Protein AF-A0A838UQQ6-F1 (afdb_monomer_lite)

Structure (mmCIF, N/CA/C/O backbone):
data_AF-A0A838UQQ6-F1
#
_entry.id   AF-A0A838UQQ6-F1
#
loop_
_atom_site.group_PDB
_atom_site.id
_atom_site.type_symbol
_atom_site.label_atom_id
_atom_site.label_alt_id
_atom_site.label_comp_id
_atom_site.label_asym_id
_atom_site.label_entity_id
_atom_site.label_seq_id
_atom_site.pdbx_PDB_ins_code
_atom_site.Cartn_x
_atom_site.Cartn_y
_atom_site.Cartn_z
_atom_site.occupancy
_atom_site.B_iso_or_equiv
_atom_site.auth_seq_id
_atom_site.auth_comp_id
_atom_site.auth_asym_id
_atom_site.auth_atom_id
_atom_site.pdbx_PDB_model_num
ATOM 1 N N . MET A 1 1 ? 55.571 -39.209 -91.724 1.00 42.38 1 MET A N 1
ATOM 2 C CA . MET A 1 1 ? 55.901 -38.203 -90.682 1.00 42.38 1 MET A CA 1
ATOM 3 C C . MET A 1 1 ? 54.987 -36.990 -90.860 1.00 42.38 1 MET A C 1
ATOM 5 O O . MET A 1 1 ? 54.660 -36.710 -91.998 1.00 42.38 1 MET A O 1
ATOM 9 N N . GLN A 1 2 ? 54.639 -36.300 -89.759 1.00 44.50 2 GLN A N 1
ATOM 10 C CA . GLN A 1 2 ? 53.764 -35.103 -89.615 1.00 44.50 2 GLN A CA 1
ATOM 11 C C . GLN A 1 2 ? 52.246 -35.395 -89.583 1.00 44.50 2 GLN A C 1
ATOM 13 O O . GLN A 1 2 ? 51.635 -35.647 -90.606 1.00 44.50 2 GLN A O 1
ATOM 18 N N . ARG A 1 3 ? 51.626 -35.628 -88.413 1.00 43.91 3 ARG A N 1
ATOM 19 C CA . ARG A 1 3 ? 51.284 -34.761 -87.247 1.00 43.91 3 ARG A CA 1
ATOM 20 C C . ARG A 1 3 ? 49.947 -34.014 -87.403 1.00 43.91 3 ARG A C 1
ATOM 22 O O . ARG A 1 3 ? 49.904 -32.879 -87.856 1.00 43.91 3 ARG A O 1
ATOM 29 N N . HIS A 1 4 ? 48.894 -34.634 -86.862 1.00 46.97 4 HIS A N 1
ATOM 30 C CA . HIS A 1 4 ? 47.654 -33.990 -86.426 1.00 46.97 4 HIS A CA 1
ATOM 31 C C . HIS A 1 4 ? 47.922 -32.964 -85.314 1.00 46.97 4 HIS A C 1
ATOM 33 O O . HIS A 1 4 ? 48.473 -33.317 -84.268 1.00 46.97 4 HIS A O 1
ATOM 39 N N . ARG A 1 5 ? 47.474 -31.717 -85.493 1.00 50.50 5 ARG A N 1
ATOM 40 C CA . ARG A 1 5 ? 47.272 -30.744 -84.409 1.00 50.50 5 ARG A CA 1
ATOM 41 C C . ARG A 1 5 ? 46.123 -29.807 -84.765 1.00 50.50 5 ARG A C 1
ATOM 43 O O . ARG A 1 5 ? 46.195 -29.137 -85.785 1.00 50.50 5 ARG A O 1
ATOM 50 N N . GLY A 1 6 ? 45.147 -29.685 -83.864 1.00 51.97 6 GLY A N 1
ATOM 51 C CA . GLY A 1 6 ? 44.420 -28.424 -83.720 1.00 51.97 6 GLY A CA 1
ATOM 52 C C . GLY A 1 6 ? 42.913 -28.501 -83.518 1.00 51.97 6 GLY A C 1
ATOM 53 O O . GLY A 1 6 ? 42.200 -27.962 -84.341 1.00 51.97 6 GLY A O 1
ATOM 54 N N . THR A 1 7 ? 42.428 -29.039 -82.395 1.00 54.00 7 THR A N 1
ATOM 55 C CA . THR A 1 7 ? 41.086 -28.700 -81.862 1.00 54.00 7 THR A CA 1
ATOM 56 C C . THR A 1 7 ? 41.031 -28.912 -80.343 1.00 54.00 7 THR A C 1
ATOM 58 O O . THR A 1 7 ? 40.386 -29.816 -79.828 1.00 54.00 7 THR A O 1
ATOM 61 N N . ARG A 1 8 ? 41.748 -28.083 -79.573 1.00 51.56 8 ARG A N 1
ATOM 62 C CA . ARG A 1 8 ? 41.638 -28.050 -78.098 1.00 51.56 8 ARG A CA 1
ATOM 63 C C . ARG A 1 8 ? 41.807 -26.632 -77.552 1.00 51.56 8 ARG A C 1
ATOM 65 O O . ARG A 1 8 ? 42.746 -26.376 -76.810 1.00 51.56 8 ARG A O 1
ATOM 72 N N . ARG A 1 9 ? 40.954 -25.683 -77.955 1.00 50.56 9 ARG A N 1
ATOM 73 C CA . ARG A 1 9 ? 40.953 -24.322 -77.368 1.00 50.56 9 ARG A CA 1
ATOM 74 C C . ARG A 1 9 ? 39.576 -23.668 -77.171 1.00 50.56 9 ARG A C 1
ATOM 76 O O . ARG A 1 9 ? 39.532 -22.528 -76.739 1.00 50.56 9 ARG A O 1
ATOM 83 N N . ALA A 1 10 ? 38.462 -24.368 -77.397 1.00 51.62 10 ALA A N 1
ATOM 84 C CA . ALA A 1 10 ? 37.126 -23.749 -77.367 1.00 51.62 10 ALA A CA 1
ATOM 85 C C . ALA A 1 10 ? 36.203 -24.194 -76.210 1.00 51.62 10 ALA A C 1
ATOM 87 O O . ALA A 1 10 ? 35.014 -23.908 -76.246 1.00 51.62 10 ALA A O 1
ATOM 88 N N . ALA A 1 11 ? 36.717 -24.875 -75.178 1.00 49.16 11 ALA A N 1
ATOM 89 C CA . ALA A 1 11 ? 35.885 -25.395 -74.077 1.00 49.16 11 ALA A CA 1
ATOM 90 C C . ALA A 1 11 ? 36.137 -24.740 -72.702 1.00 49.16 11 ALA A C 1
ATOM 92 O O . ALA A 1 11 ? 35.433 -25.045 -71.749 1.00 49.16 11 ALA A O 1
ATOM 93 N N . TRP A 1 12 ? 37.110 -23.829 -72.582 1.00 43.56 12 TRP A N 1
ATOM 94 C CA . TRP A 1 12 ? 37.533 -23.272 -71.284 1.00 43.56 12 TRP A CA 1
ATOM 95 C C . TRP A 1 12 ? 36.977 -21.877 -70.947 1.00 43.56 12 TRP A C 1
ATOM 97 O O . TRP A 1 12 ? 37.130 -21.430 -69.817 1.00 43.56 12 TRP A O 1
ATOM 107 N N . LEU A 1 13 ? 36.298 -21.197 -71.880 1.00 44.38 13 LEU A N 1
ATOM 108 C CA . LEU A 1 13 ? 35.756 -19.845 -71.651 1.00 44.38 13 LEU A CA 1
ATOM 109 C C . LEU A 1 13 ? 34.270 -19.795 -71.259 1.00 44.38 13 LEU A C 1
ATOM 111 O O . LEU A 1 13 ? 33.802 -18.750 -70.827 1.00 44.38 13 LEU A O 1
ATOM 115 N N . HIS A 1 14 ? 33.534 -20.907 -71.344 1.00 41.28 14 HIS A N 1
ATOM 116 C CA . HIS A 1 14 ? 32.097 -20.928 -71.024 1.00 41.28 14 HIS A CA 1
ATOM 117 C C . HIS A 1 14 ? 31.785 -21.335 -69.571 1.00 41.28 14 HIS A C 1
ATOM 119 O O . HIS A 1 14 ? 30.676 -21.108 -69.101 1.00 41.28 14 HIS A O 1
ATOM 125 N N . TRP A 1 15 ? 32.756 -21.882 -68.829 1.00 39.84 15 TRP A N 1
ATOM 126 C CA . TRP A 1 15 ? 32.565 -22.305 -67.431 1.00 39.84 15 TRP A CA 1
ATOM 127 C C . TRP A 1 15 ? 32.815 -21.197 -66.392 1.00 39.84 15 TRP A C 1
ATOM 129 O O . TRP A 1 15 ? 32.373 -21.315 -65.254 1.00 39.84 15 TRP A O 1
ATOM 139 N N . LEU A 1 16 ? 33.467 -20.095 -66.778 1.00 45.59 16 LEU A N 1
ATOM 140 C CA . LEU A 1 16 ? 33.738 -18.954 -65.888 1.00 45.59 16 LEU A CA 1
ATOM 141 C C . LEU A 1 16 ? 32.586 -17.933 -65.824 1.00 45.59 16 LEU A C 1
ATOM 143 O O . LEU A 1 16 ? 32.531 -17.148 -64.884 1.00 45.59 16 LEU A O 1
ATOM 147 N N . ALA A 1 17 ? 31.641 -17.962 -66.771 1.00 44.53 17 ALA A N 1
ATOM 148 C CA . ALA A 1 17 ? 30.513 -17.024 -66.810 1.00 44.53 17 ALA A CA 1
ATOM 149 C C . ALA A 1 17 ? 29.270 -17.501 -66.029 1.00 44.53 17 ALA A C 1
ATOM 151 O O . ALA A 1 17 ? 28.440 -16.684 -65.645 1.00 44.53 17 ALA A O 1
ATOM 152 N N . VAL A 1 18 ? 29.141 -18.805 -65.747 1.00 50.88 18 VAL A N 1
ATOM 153 C CA . VAL A 1 18 ? 27.966 -19.372 -65.046 1.00 50.88 18 VAL A CA 1
ATOM 154 C C . VAL A 1 18 ? 28.152 -19.409 -63.519 1.00 50.88 18 VAL A C 1
ATOM 156 O O . VAL A 1 18 ? 27.178 -19.455 -62.775 1.00 50.88 18 VAL A O 1
ATOM 159 N N . LEU A 1 19 ? 29.390 -19.291 -63.027 1.00 47.91 19 LEU A N 1
ATOM 160 C CA . LEU A 1 19 ? 29.712 -19.294 -61.590 1.00 47.91 19 LEU A CA 1
ATOM 161 C C . LEU A 1 19 ? 29.765 -17.894 -60.949 1.00 47.91 19 LEU A C 1
ATOM 163 O O . LEU A 1 19 ? 29.911 -17.789 -59.735 1.00 47.91 19 LEU A O 1
ATOM 167 N N . ALA A 1 20 ? 29.605 -16.825 -61.736 1.00 47.62 20 ALA A N 1
ATOM 168 C CA . ALA A 1 20 ? 29.599 -15.446 -61.239 1.00 47.62 20 ALA A CA 1
ATOM 169 C C . ALA A 1 20 ? 28.187 -14.894 -60.943 1.00 47.62 20 ALA A C 1
ATOM 171 O O . ALA A 1 20 ? 28.063 -13.842 -60.318 1.00 47.62 20 ALA A O 1
ATOM 172 N N . LEU A 1 21 ? 27.117 -15.591 -61.350 1.00 47.47 21 LEU A N 1
ATOM 173 C CA . LEU A 1 21 ? 25.743 -15.092 -61.219 1.00 47.47 21 LEU A CA 1
ATOM 174 C C . LEU A 1 21 ? 25.007 -15.372 -59.884 1.00 47.47 21 LEU A C 1
ATOM 176 O O . LEU A 1 21 ? 24.024 -14.675 -59.638 1.00 47.47 21 LEU A O 1
ATOM 180 N N . PRO A 1 22 ? 25.423 -16.279 -58.969 1.00 47.84 22 PRO A N 1
ATOM 181 C CA . PRO A 1 22 ? 24.730 -16.394 -57.682 1.00 47.84 22 PRO A CA 1
ATOM 182 C C . PRO A 1 22 ? 25.204 -15.373 -56.627 1.00 47.84 22 PRO A C 1
ATOM 184 O O . PRO A 1 22 ? 24.541 -15.207 -55.607 1.00 47.84 22 PRO A O 1
ATOM 187 N N . LEU A 1 23 ? 26.299 -14.633 -56.859 1.00 46.41 23 LEU A N 1
ATOM 188 C CA . LEU A 1 23 ? 26.827 -13.664 -55.881 1.00 46.41 23 LEU A CA 1
ATOM 189 C C . LEU A 1 23 ? 26.081 -12.319 -55.849 1.00 46.41 23 LEU A C 1
ATOM 191 O O . LEU A 1 23 ? 26.235 -11.571 -54.888 1.00 46.41 23 LEU A O 1
ATOM 195 N N . VAL A 1 24 ? 25.237 -12.021 -56.841 1.00 50.34 24 VAL A N 1
ATOM 196 C CA . VAL A 1 24 ? 24.431 -10.781 -56.865 1.00 50.34 24 VAL A CA 1
ATOM 197 C C . VAL A 1 24 ? 23.034 -10.986 -56.256 1.00 50.34 24 VAL A C 1
ATOM 199 O O . VAL A 1 24 ? 22.344 -10.021 -55.952 1.00 50.34 24 VAL A O 1
ATOM 202 N N . LEU A 1 25 ? 22.622 -12.233 -55.996 1.00 48.31 25 LEU A N 1
ATOM 203 C CA . LEU A 1 25 ? 21.334 -12.540 -55.354 1.00 48.31 25 LEU A CA 1
ATOM 204 C C . LEU A 1 25 ? 21.457 -12.821 -53.846 1.00 48.31 25 LEU A C 1
ATOM 206 O O . LEU A 1 25 ? 20.459 -12.761 -53.135 1.00 48.31 25 LEU A O 1
ATOM 210 N N . ALA A 1 26 ? 22.672 -13.039 -53.330 1.00 43.81 26 ALA A N 1
ATOM 211 C CA . ALA A 1 26 ? 22.935 -13.155 -51.891 1.00 43.81 26 ALA A CA 1
ATOM 212 C C . ALA A 1 26 ? 23.133 -11.797 -51.178 1.00 43.81 26 ALA A C 1
ATOM 214 O O . ALA A 1 26 ? 23.268 -11.765 -49.958 1.00 43.81 26 ALA A O 1
ATOM 215 N N . SER A 1 27 ? 23.120 -10.670 -51.902 1.00 42.81 27 SER A N 1
ATOM 216 C CA . SER A 1 27 ? 23.159 -9.319 -51.315 1.00 42.81 27 SER A CA 1
ATOM 217 C C . SER A 1 27 ? 21.772 -8.706 -51.081 1.00 42.81 27 SER A C 1
ATOM 219 O O . SER A 1 27 ? 21.674 -7.605 -50.545 1.00 42.81 27 SER A O 1
ATOM 221 N N . CYS A 1 28 ? 20.692 -9.417 -51.423 1.00 48.62 28 CYS A N 1
ATOM 222 C CA . CYS A 1 28 ? 19.317 -8.930 -51.259 1.00 48.62 28 CYS A CA 1
ATOM 223 C C . CYS A 1 28 ? 18.616 -9.462 -49.995 1.00 48.62 28 CYS A C 1
ATOM 225 O O . CYS A 1 28 ? 17.399 -9.373 -49.858 1.00 48.62 28 CYS A O 1
ATOM 227 N N . GLY A 1 29 ? 19.394 -9.992 -49.054 1.00 44.59 29 GLY A N 1
ATOM 228 C CA . GLY A 1 29 ? 19.006 -10.167 -47.664 1.00 44.59 29 GLY A CA 1
ATOM 229 C C . GLY A 1 29 ? 20.080 -9.512 -46.818 1.00 44.59 29 GLY A C 1
ATOM 230 O O . GLY A 1 29 ? 21.002 -10.194 -46.379 1.00 44.59 29 GLY A O 1
ATOM 231 N N . ALA A 1 30 ? 20.011 -8.185 -46.656 1.00 47.91 30 ALA A N 1
ATOM 232 C CA . ALA A 1 30 ? 20.823 -7.483 -45.669 1.00 47.91 30 ALA A CA 1
ATOM 233 C C . ALA A 1 30 ? 20.710 -8.276 -44.368 1.00 47.9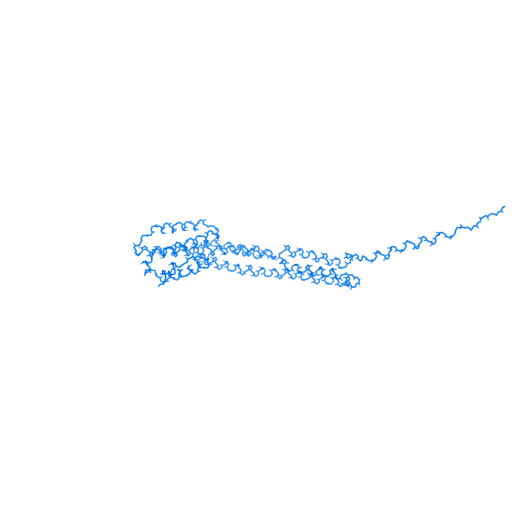1 30 ALA A C 1
ATOM 235 O O . ALA A 1 30 ? 19.611 -8.440 -43.842 1.00 47.91 30 ALA A O 1
ATOM 236 N N . ASN A 1 31 ? 21.814 -8.861 -43.912 1.00 47.66 31 ASN A N 1
ATOM 237 C CA . ASN A 1 31 ? 21.821 -9.620 -42.680 1.00 47.66 31 ASN A CA 1
ATOM 238 C C . ASN A 1 31 ? 21.535 -8.605 -41.564 1.00 47.66 31 ASN A C 1
ATOM 240 O O . ASN A 1 31 ? 22.438 -7.905 -41.119 1.00 47.66 31 ASN A O 1
ATOM 244 N N . LEU A 1 32 ? 20.260 -8.451 -41.184 1.00 54.03 32 LEU A N 1
ATOM 245 C CA . LEU A 1 32 ? 19.757 -7.421 -40.260 1.00 54.03 32 LEU A CA 1
ATOM 246 C C . LEU A 1 32 ? 20.383 -7.533 -38.854 1.00 54.03 32 LEU A C 1
ATOM 248 O O . LEU A 1 32 ? 20.138 -6.692 -37.989 1.00 54.03 32 LEU A O 1
ATOM 252 N N . SER A 1 33 ? 21.188 -8.562 -38.612 1.00 57.06 33 SER A N 1
ATOM 253 C CA . SER A 1 33 ? 21.945 -8.811 -37.389 1.00 57.06 33 SER A CA 1
ATOM 254 C C . SER A 1 33 ? 23.426 -8.410 -37.475 1.00 57.06 33 SER A C 1
ATOM 256 O O . SER A 1 33 ? 24.076 -8.334 -36.435 1.00 57.06 33 SER A O 1
ATOM 258 N N . ALA A 1 34 ? 23.971 -8.126 -38.663 1.00 63.97 34 ALA A N 1
ATOM 259 C CA . ALA A 1 34 ? 25.366 -7.728 -38.845 1.00 63.97 34 ALA A CA 1
ATOM 260 C C . ALA A 1 34 ? 25.473 -6.200 -38.997 1.00 63.97 34 ALA A C 1
ATOM 262 O O . ALA A 1 34 ? 24.960 -5.638 -39.959 1.00 63.97 34 ALA A O 1
ATOM 263 N N . GLY A 1 35 ? 26.129 -5.529 -38.044 1.00 76.06 35 GLY A N 1
ATOM 264 C CA . GLY A 1 35 ? 26.299 -4.069 -38.042 1.00 76.06 35 GLY A CA 1
ATOM 265 C C . GLY A 1 35 ? 26.030 -3.426 -36.679 1.00 76.06 35 GLY A C 1
ATOM 266 O O . GLY A 1 35 ? 25.717 -4.108 -35.699 1.00 76.06 35 GLY A O 1
ATOM 267 N N . GLY A 1 36 ? 26.144 -2.099 -36.609 1.00 82.81 36 GLY A N 1
ATOM 268 C CA . GLY A 1 36 ? 25.917 -1.332 -35.383 1.00 82.81 36 GLY A CA 1
ATOM 269 C C . GLY A 1 36 ? 24.461 -1.386 -34.917 1.00 82.81 36 GLY A C 1
ATOM 270 O O . GLY A 1 36 ? 24.201 -1.453 -33.713 1.00 82.81 36 GLY A O 1
ATOM 271 N N . ALA A 1 37 ? 23.505 -1.457 -35.851 1.00 85.94 37 ALA A N 1
ATOM 272 C CA . ALA A 1 37 ? 22.085 -1.574 -35.521 1.00 85.94 37 ALA A CA 1
ATOM 273 C C . ALA A 1 37 ? 21.740 -2.917 -34.854 1.00 85.94 37 ALA A C 1
ATOM 275 O O . ALA A 1 37 ? 20.906 -2.950 -33.952 1.00 85.94 37 ALA A O 1
ATOM 276 N N . GLY A 1 38 ? 22.404 -4.014 -35.241 1.00 87.00 38 GLY A N 1
ATOM 277 C CA . GLY A 1 38 ? 22.220 -5.326 -34.608 1.00 87.00 38 GLY A CA 1
ATOM 278 C C . GLY A 1 38 ? 22.646 -5.328 -33.136 1.00 87.00 38 GLY A C 1
ATOM 279 O O . GLY A 1 38 ? 21.905 -5.801 -32.275 1.00 87.00 38 GLY A O 1
ATOM 280 N N . MET A 1 39 ? 23.800 -4.721 -32.832 1.00 88.81 39 MET A N 1
ATOM 281 C CA . MET A 1 39 ? 24.263 -4.540 -31.448 1.00 88.81 39 MET A CA 1
ATOM 282 C C . MET A 1 39 ? 23.359 -3.591 -30.649 1.00 88.81 39 MET A C 1
ATOM 284 O O . MET A 1 39 ? 23.051 -3.871 -29.488 1.00 88.81 39 MET A O 1
ATOM 288 N N . GLY A 1 40 ? 22.909 -2.490 -31.262 1.00 91.56 40 GLY A N 1
ATOM 289 C CA . GLY A 1 40 ? 21.983 -1.540 -30.638 1.00 91.56 40 GLY A CA 1
ATOM 290 C C . GLY A 1 40 ? 20.660 -2.197 -30.244 1.00 91.56 40 GLY A C 1
ATOM 291 O O . GLY A 1 40 ? 20.216 -2.044 -29.107 1.00 91.56 40 GLY A O 1
ATOM 292 N N . ARG A 1 41 ? 20.089 -3.004 -31.143 1.00 93.62 41 ARG A N 1
ATOM 293 C CA . ARG A 1 41 ? 18.884 -3.792 -30.874 1.00 93.62 41 ARG A CA 1
ATOM 294 C C . ARG A 1 41 ? 19.083 -4.781 -29.727 1.00 93.62 41 ARG A C 1
ATOM 296 O O . ARG A 1 41 ? 18.331 -4.751 -28.763 1.00 93.62 41 ARG A O 1
ATOM 303 N N . ALA A 1 42 ? 20.134 -5.602 -29.782 1.00 92.88 42 ALA A N 1
ATOM 304 C CA . ALA A 1 42 ? 20.409 -6.582 -28.729 1.00 92.88 42 ALA A CA 1
ATOM 305 C C . ALA A 1 42 ? 20.602 -5.922 -27.349 1.00 92.88 42 ALA A C 1
ATOM 307 O O . ALA A 1 42 ? 20.172 -6.461 -26.328 1.00 92.88 42 ALA A O 1
ATOM 308 N N . THR A 1 43 ? 21.219 -4.736 -27.317 1.00 94.19 43 THR A N 1
ATOM 309 C CA . THR A 1 43 ? 21.366 -3.937 -26.092 1.00 94.19 43 THR A CA 1
ATOM 310 C C . THR A 1 43 ? 20.007 -3.469 -25.574 1.00 94.19 43 THR A C 1
ATOM 312 O O . THR A 1 43 ? 19.717 -3.628 -24.387 1.00 94.19 43 THR A O 1
ATOM 315 N N . LEU A 1 44 ? 19.154 -2.941 -26.455 1.00 96.00 44 LEU A N 1
ATOM 316 C CA . LEU A 1 44 ? 17.805 -2.507 -26.103 1.00 96.00 44 LEU A CA 1
ATOM 317 C C . LEU A 1 44 ? 16.951 -3.669 -25.567 1.00 96.00 44 LEU A C 1
ATOM 319 O O . LEU A 1 44 ? 16.328 -3.524 -24.518 1.00 96.00 44 LEU A O 1
ATOM 323 N N . ASP A 1 45 ? 16.993 -4.836 -26.208 1.00 95.62 45 ASP A N 1
ATOM 324 C CA . ASP A 1 45 ? 16.299 -6.056 -25.770 1.00 95.62 45 ASP A CA 1
ATOM 325 C C . ASP A 1 45 ? 16.689 -6.484 -24.342 1.00 95.62 45 ASP A C 1
ATOM 327 O O . ASP A 1 45 ? 15.861 -6.944 -23.545 1.00 95.62 45 ASP A O 1
ATOM 331 N N . VAL A 1 46 ? 17.976 -6.373 -23.994 1.00 96.50 46 VAL A N 1
ATOM 332 C CA . VAL A 1 46 ? 18.459 -6.636 -22.629 1.00 96.50 46 VAL A CA 1
ATOM 333 C C . VAL A 1 46 ? 17.899 -5.601 -21.655 1.00 96.50 46 VAL A C 1
ATOM 335 O O . VAL A 1 46 ? 17.398 -5.978 -20.596 1.00 96.50 46 VAL A O 1
ATOM 338 N N . GLN A 1 47 ? 17.919 -4.319 -22.022 1.00 96.81 47 GLN A N 1
ATOM 339 C CA . GLN A 1 47 ? 17.433 -3.233 -21.168 1.00 96.81 47 GLN A CA 1
ATOM 340 C C . GLN A 1 47 ? 15.917 -3.291 -20.949 1.00 96.81 47 GLN A C 1
ATOM 342 O O . GLN A 1 47 ? 15.457 -3.105 -19.827 1.00 96.81 47 GLN A O 1
ATOM 347 N N . LEU A 1 48 ? 15.127 -3.629 -21.972 1.00 97.38 48 LEU A N 1
ATOM 348 C CA . LEU A 1 48 ? 13.679 -3.823 -21.838 1.00 97.38 48 LEU A CA 1
ATOM 349 C C . LEU A 1 48 ? 13.350 -4.992 -20.901 1.00 97.38 48 LEU A C 1
ATOM 351 O O . LEU A 1 48 ? 12.451 -4.887 -20.065 1.00 97.38 48 LEU A O 1
ATOM 355 N N . ARG A 1 49 ? 14.092 -6.104 -20.995 1.00 96.88 49 ARG A N 1
ATOM 356 C CA . ARG A 1 49 ? 13.944 -7.235 -20.062 1.00 96.88 49 ARG A CA 1
ATOM 357 C C . ARG A 1 49 ? 14.333 -6.851 -18.638 1.00 96.88 49 ARG A C 1
ATOM 359 O O . ARG A 1 49 ? 13.594 -7.182 -17.711 1.00 96.88 49 ARG A O 1
ATOM 366 N N . TYR A 1 50 ? 15.436 -6.124 -18.473 1.00 97.19 50 TYR A N 1
ATOM 367 C CA . TYR A 1 50 ? 15.852 -5.593 -17.179 1.00 97.19 50 TYR A CA 1
ATOM 368 C C . TYR A 1 50 ? 14.770 -4.686 -16.578 1.00 97.19 50 TYR A C 1
ATOM 370 O O . TYR A 1 50 ? 14.321 -4.951 -15.465 1.00 97.19 50 TYR A O 1
ATOM 378 N N . ALA A 1 51 ? 14.261 -3.709 -17.336 1.00 97.19 51 ALA A N 1
ATOM 379 C CA . ALA A 1 51 ? 13.197 -2.800 -16.909 1.00 97.19 51 ALA A CA 1
ATOM 380 C C . ALA A 1 51 ? 11.952 -3.551 -16.402 1.00 97.19 51 ALA A C 1
ATOM 382 O O . ALA A 1 51 ? 11.436 -3.235 -15.329 1.00 97.19 51 ALA A O 1
ATOM 383 N N . ARG A 1 52 ? 11.512 -4.606 -17.106 1.00 97.12 52 ARG A N 1
ATOM 384 C CA . ARG A 1 52 ? 10.419 -5.473 -16.620 1.00 97.12 52 ARG A CA 1
ATOM 385 C C . ARG A 1 52 ? 10.781 -6.165 -15.310 1.00 97.12 52 ARG A C 1
ATOM 387 O O . ARG A 1 52 ? 9.979 -6.161 -14.383 1.00 97.12 52 ARG A O 1
ATOM 394 N N . SER A 1 53 ? 11.980 -6.741 -15.226 1.00 97.25 53 SER A N 1
ATOM 395 C CA . SER A 1 53 ? 12.416 -7.498 -14.046 1.00 97.25 53 SER A CA 1
ATOM 396 C C . SER A 1 53 ? 12.532 -6.640 -12.782 1.00 97.25 53 SER A C 1
ATOM 398 O O . SER A 1 53 ? 12.244 -7.124 -11.691 1.00 97.25 53 SER A O 1
ATOM 400 N N . VAL A 1 54 ? 12.883 -5.357 -12.925 1.00 97.38 54 VAL A N 1
ATOM 401 C CA . VAL A 1 54 ? 12.991 -4.423 -11.793 1.00 97.38 54 VAL A CA 1
ATOM 402 C C . VAL A 1 54 ? 11.677 -3.726 -11.450 1.00 97.38 54 VAL A C 1
ATOM 404 O O . VAL A 1 54 ? 11.605 -3.034 -10.438 1.00 97.38 54 VAL A O 1
ATOM 407 N N . GLY A 1 55 ? 10.625 -3.928 -12.250 1.00 95.50 55 GLY A N 1
ATOM 408 C CA . GLY A 1 55 ? 9.277 -3.470 -11.920 1.00 95.50 55 GLY A CA 1
ATOM 409 C C . GLY A 1 55 ? 8.795 -2.231 -12.656 1.00 95.50 55 GLY A C 1
ATOM 410 O O . GLY A 1 55 ? 7.814 -1.625 -12.222 1.00 95.50 55 GLY A O 1
ATOM 411 N N . VAL A 1 56 ? 9.416 -1.829 -13.763 1.00 97.19 56 VAL A N 1
ATOM 412 C CA . VAL A 1 56 ? 8.845 -0.763 -14.601 1.00 97.19 56 VAL A CA 1
ATOM 413 C C . VAL A 1 56 ? 7.446 -1.192 -15.083 1.00 97.19 56 VAL A C 1
ATOM 415 O O . VAL A 1 56 ? 7.274 -2.354 -15.467 1.00 97.19 56 VAL A O 1
ATOM 418 N N . PRO A 1 57 ? 6.425 -0.308 -15.045 1.00 95.50 57 PRO A N 1
ATOM 419 C CA . PRO A 1 57 ? 5.073 -0.646 -15.484 1.00 95.50 57 PRO A CA 1
ATOM 420 C C . PRO A 1 57 ? 5.042 -1.250 -16.892 1.00 95.50 57 PRO A C 1
ATOM 422 O O . PRO A 1 57 ? 5.651 -0.712 -17.819 1.00 95.50 57 PRO A O 1
ATOM 425 N N . ALA A 1 58 ? 4.290 -2.342 -17.063 1.00 94.69 58 ALA A N 1
ATOM 426 C CA . ALA A 1 58 ? 4.206 -3.061 -18.337 1.00 94.69 58 ALA A CA 1
ATOM 427 C C . ALA A 1 58 ? 3.778 -2.144 -19.493 1.00 94.69 58 ALA A C 1
ATOM 429 O O . ALA A 1 58 ? 4.381 -2.185 -20.560 1.00 94.69 58 ALA A O 1
ATOM 430 N N . SER A 1 59 ? 2.830 -1.233 -19.246 1.00 95.25 59 SER A N 1
ATOM 431 C CA . SER A 1 59 ? 2.379 -0.239 -20.227 1.00 95.25 59 SER A CA 1
ATOM 432 C C . SER A 1 59 ? 3.516 0.629 -20.776 1.00 95.25 59 SER A C 1
ATOM 434 O O . SER A 1 59 ? 3.550 0.904 -21.973 1.00 95.25 59 SER A O 1
ATOM 436 N N . MET A 1 60 ? 4.466 1.031 -19.931 1.00 94.44 60 MET A N 1
ATOM 437 C CA . MET A 1 60 ? 5.613 1.850 -20.325 1.00 94.44 60 MET A CA 1
ATOM 438 C C . MET A 1 60 ? 6.636 1.023 -21.109 1.00 94.44 60 MET A C 1
ATOM 440 O O . MET A 1 60 ? 7.106 1.458 -22.162 1.00 94.44 60 MET A O 1
ATOM 444 N N . VAL A 1 61 ? 6.930 -0.203 -20.659 1.00 96.38 61 VAL A N 1
ATOM 445 C CA . VAL A 1 61 ? 7.853 -1.090 -21.383 1.00 96.38 61 VAL A CA 1
ATOM 446 C C . VAL A 1 61 ? 7.289 -1.497 -22.745 1.00 96.38 61 VAL A C 1
ATOM 448 O O . VAL A 1 61 ? 8.019 -1.514 -23.734 1.00 96.38 61 VAL A O 1
ATOM 451 N N . ASP A 1 62 ? 5.995 -1.792 -22.834 1.00 95.62 62 ASP A N 1
ATOM 452 C CA . ASP A 1 62 ? 5.369 -2.251 -24.073 1.00 95.62 62 ASP A CA 1
ATOM 453 C C . ASP A 1 62 ? 5.294 -1.142 -25.129 1.00 95.62 62 ASP A C 1
ATOM 455 O O . ASP A 1 62 ? 5.451 -1.420 -26.321 1.00 95.62 62 ASP A O 1
ATOM 459 N N . GLN A 1 63 ? 5.150 0.120 -24.708 1.00 96.75 63 GLN A N 1
ATOM 460 C CA . GLN A 1 63 ? 5.294 1.277 -25.596 1.00 96.75 63 GLN A CA 1
ATOM 461 C C . GLN A 1 63 ? 6.718 1.390 -26.163 1.00 96.75 63 GLN A C 1
ATOM 463 O O . GLN A 1 63 ? 6.886 1.643 -27.358 1.00 96.75 63 GLN A O 1
ATOM 468 N N . LEU A 1 64 ? 7.750 1.159 -25.346 1.00 96.44 64 LEU A N 1
ATOM 469 C CA . LEU A 1 64 ? 9.148 1.185 -25.794 1.00 96.44 64 LEU A CA 1
ATOM 470 C C . LEU A 1 64 ? 9.473 -0.010 -26.709 1.00 96.44 64 LEU A C 1
ATOM 472 O O . LEU A 1 64 ? 10.098 0.169 -27.753 1.00 96.44 64 LEU A O 1
ATOM 476 N N . ALA A 1 65 ? 8.946 -1.199 -26.407 1.00 95.38 65 ALA A N 1
ATOM 477 C CA . ALA A 1 65 ? 9.045 -2.377 -27.273 1.00 95.38 65 ALA A CA 1
ATOM 478 C C . ALA A 1 65 ? 8.263 -2.214 -28.594 1.00 95.38 65 ALA A C 1
ATOM 480 O O . ALA A 1 65 ? 8.600 -2.809 -29.618 1.00 95.38 65 ALA A O 1
ATOM 481 N N . ALA A 1 66 ? 7.190 -1.417 -28.613 1.00 96.06 66 ALA A N 1
ATOM 482 C CA . ALA A 1 66 ? 6.513 -1.045 -29.855 1.00 96.06 66 ALA A CA 1
ATOM 483 C C . ALA A 1 66 ? 7.375 -0.105 -30.714 1.00 96.06 66 ALA A C 1
ATOM 485 O O . ALA A 1 66 ? 7.415 -0.273 -31.933 1.00 96.06 66 ALA A O 1
ATOM 486 N N . ARG A 1 67 ? 8.109 0.833 -30.093 1.00 94.75 67 ARG A N 1
ATOM 487 C CA . ARG A 1 67 ? 9.078 1.694 -30.797 1.00 94.75 67 ARG A CA 1
ATOM 488 C C . ARG A 1 67 ? 10.226 0.885 -31.393 1.00 94.75 67 ARG A C 1
ATOM 490 O O . ARG A 1 67 ? 10.590 1.129 -32.536 1.00 94.75 67 ARG A O 1
ATOM 497 N N . GLU A 1 68 ? 10.736 -0.112 -30.676 1.00 93.88 68 GLU A N 1
ATOM 498 C CA . GLU A 1 68 ? 11.727 -1.052 -31.214 1.00 93.88 68 GLU A CA 1
ATOM 499 C C . GLU A 1 68 ? 11.220 -1.765 -32.477 1.00 93.88 68 GLU A C 1
ATOM 501 O O . GLU A 1 68 ? 11.871 -1.716 -33.520 1.00 93.88 68 GLU A O 1
ATOM 506 N N . ARG A 1 69 ? 10.021 -2.362 -32.418 1.00 93.06 69 ARG A N 1
ATOM 507 C CA . ARG A 1 69 ? 9.400 -3.036 -33.574 1.00 93.06 69 ARG A CA 1
ATOM 508 C C . ARG A 1 69 ? 9.159 -2.090 -34.749 1.00 93.06 69 ARG A C 1
ATOM 510 O O . ARG A 1 69 ? 9.244 -2.504 -35.903 1.00 93.06 69 ARG A O 1
ATOM 517 N N . HIS A 1 70 ? 8.853 -0.827 -34.466 1.00 93.12 70 HIS A N 1
ATOM 518 C CA . HIS A 1 70 ? 8.715 0.192 -35.497 1.00 93.12 70 HIS A CA 1
ATOM 519 C C . HIS A 1 70 ? 10.053 0.489 -36.185 1.00 93.12 70 HIS A C 1
ATOM 521 O O . HIS A 1 70 ? 10.094 0.536 -37.412 1.00 93.12 70 HIS A O 1
ATOM 527 N N . ILE A 1 71 ? 11.145 0.613 -35.418 1.00 92.31 71 ILE A N 1
ATOM 528 C CA . ILE A 1 71 ? 12.500 0.767 -35.968 1.00 92.31 71 ILE A CA 1
ATOM 529 C C . ILE A 1 71 ? 12.844 -0.448 -36.831 1.00 92.31 71 ILE A C 1
ATOM 531 O O . ILE A 1 71 ? 13.254 -0.266 -37.973 1.00 92.31 71 ILE A O 1
ATOM 535 N N . ASP A 1 72 ? 12.608 -1.669 -36.339 1.00 89.50 72 ASP A N 1
ATOM 536 C CA . ASP A 1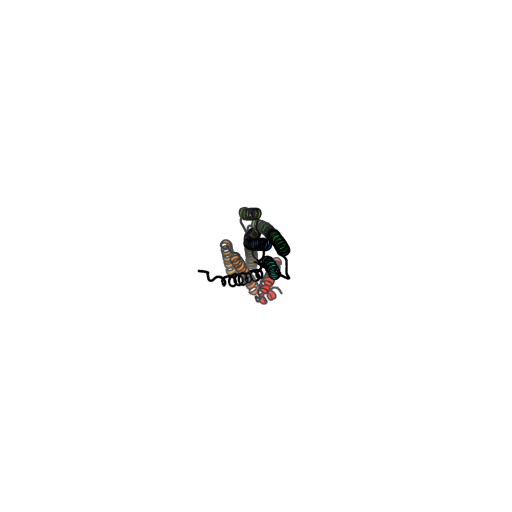 72 ? 12.827 -2.910 -37.095 1.00 89.50 72 ASP A CA 1
ATOM 537 C C . ASP A 1 72 ? 12.092 -2.908 -38.443 1.00 89.50 72 ASP A C 1
ATOM 539 O O . ASP A 1 72 ? 12.686 -3.233 -39.471 1.00 89.50 72 ASP A O 1
ATOM 543 N N . GLY A 1 73 ? 10.817 -2.503 -38.450 1.00 87.62 73 GLY A N 1
ATOM 544 C CA . GLY A 1 73 ? 9.993 -2.431 -39.659 1.00 87.62 73 GLY A CA 1
ATOM 545 C C . GLY A 1 73 ? 10.428 -1.356 -40.659 1.00 87.62 73 GLY A C 1
ATOM 546 O O . GLY A 1 73 ? 10.057 -1.427 -41.828 1.00 87.62 73 GLY A O 1
ATOM 547 N N . GLN A 1 74 ? 11.225 -0.377 -40.224 1.00 88.31 74 GLN A N 1
ATOM 548 C CA . GLN A 1 74 ? 11.776 0.678 -41.073 1.00 88.31 74 GLN A CA 1
ATOM 549 C C . GLN A 1 74 ? 13.186 0.370 -41.586 1.00 88.31 74 GLN A C 1
ATOM 551 O O . GLN A 1 74 ? 13.752 1.198 -42.293 1.00 88.31 74 GLN A O 1
ATOM 556 N N . ARG A 1 75 ? 13.787 -0.780 -41.264 1.00 82.25 75 ARG A N 1
ATOM 557 C CA . ARG A 1 75 ? 15.126 -1.145 -41.762 1.00 82.25 75 ARG A CA 1
ATOM 558 C C . ARG A 1 75 ? 15.036 -1.730 -43.172 1.00 82.25 75 ARG A C 1
ATOM 560 O O . ARG A 1 75 ? 14.234 -2.624 -43.424 1.00 82.25 75 ARG A O 1
ATOM 567 N N . GLY A 1 76 ? 15.884 -1.270 -44.094 1.00 69.75 76 GLY A N 1
ATOM 568 C CA . GLY A 1 76 ? 15.956 -1.828 -45.450 1.00 69.75 76 GLY A CA 1
ATOM 569 C C . GLY A 1 76 ? 16.405 -0.830 -46.516 1.00 69.75 76 GLY A C 1
ATOM 570 O O . GLY A 1 76 ? 16.815 0.282 -46.206 1.00 69.75 76 GLY A O 1
ATOM 571 N N . TRP A 1 77 ? 16.303 -1.233 -47.787 1.00 63.28 77 TRP A N 1
ATOM 572 C CA . TRP A 1 77 ? 16.819 -0.486 -48.948 1.00 63.28 77 TRP A CA 1
ATOM 573 C C . TRP A 1 77 ? 16.267 0.945 -49.074 1.00 63.28 77 TRP A C 1
ATOM 575 O O . TRP A 1 77 ? 17.003 1.858 -49.431 1.00 63.28 77 TRP A O 1
ATOM 585 N N . PHE A 1 78 ? 14.982 1.146 -48.768 1.00 78.12 78 PHE A N 1
ATOM 586 C CA . PHE A 1 78 ? 14.320 2.463 -48.780 1.00 78.12 78 PHE A CA 1
ATOM 587 C C . PHE A 1 78 ? 14.087 3.029 -47.370 1.00 78.12 78 PHE A C 1
ATOM 589 O O . PHE A 1 78 ? 13.328 3.981 -47.201 1.00 78.12 78 PHE A O 1
ATOM 596 N N . GLY A 1 79 ? 14.680 2.399 -46.358 1.00 83.75 79 GLY A N 1
ATOM 597 C CA . GLY A 1 79 ? 14.422 2.662 -44.951 1.00 83.75 79 GLY A CA 1
ATOM 598 C C . GLY A 1 79 ? 15.589 3.334 -44.231 1.00 83.75 79 GLY A C 1
ATOM 599 O O . GLY A 1 79 ? 16.435 3.988 -44.839 1.00 83.75 79 GLY A O 1
ATOM 600 N N . LEU A 1 80 ? 15.643 3.153 -42.913 1.00 86.69 80 LEU A N 1
ATOM 601 C CA . LEU A 1 80 ? 16.750 3.606 -42.079 1.00 86.69 80 LEU A CA 1
ATOM 602 C C . LEU A 1 80 ? 18.045 2.885 -42.470 1.00 86.69 80 LEU A C 1
ATOM 604 O O . LEU A 1 80 ? 18.097 1.652 -42.527 1.00 86.69 80 LEU A O 1
ATOM 608 N N . SER A 1 81 ? 19.110 3.665 -42.666 1.00 89.00 81 SER A N 1
ATOM 609 C CA . SER A 1 81 ? 20.477 3.138 -42.733 1.00 89.00 81 SER A CA 1
ATOM 610 C C . SER A 1 81 ? 20.896 2.502 -41.401 1.00 89.00 81 SER A C 1
ATOM 612 O O . SER A 1 81 ? 20.315 2.793 -40.354 1.00 89.00 81 SER A O 1
ATOM 614 N N . ASP A 1 82 ? 21.944 1.669 -41.408 1.00 87.38 82 ASP A N 1
ATOM 615 C CA . ASP A 1 82 ? 22.455 1.024 -40.185 1.00 87.38 82 ASP A CA 1
ATOM 616 C C . ASP A 1 82 ? 22.825 2.049 -39.096 1.00 87.38 82 ASP A C 1
ATOM 618 O O . ASP A 1 82 ? 22.442 1.892 -37.939 1.00 87.38 82 ASP A O 1
ATOM 622 N N . ALA A 1 83 ? 23.471 3.158 -39.476 1.00 88.75 83 ALA A N 1
ATOM 623 C CA . ALA A 1 83 ? 23.831 4.232 -38.550 1.00 88.75 83 ALA A CA 1
ATOM 624 C C . ALA A 1 83 ? 22.600 4.940 -37.954 1.00 88.75 83 ALA A C 1
ATOM 626 O O . ALA A 1 83 ? 22.560 5.205 -36.753 1.00 88.75 83 ALA A O 1
ATOM 627 N N . GLN A 1 84 ? 21.574 5.214 -38.767 1.00 91.19 84 GLN A N 1
ATOM 628 C CA . GLN A 1 84 ? 20.331 5.837 -38.294 1.00 91.19 84 GLN A CA 1
ATOM 629 C C . GLN A 1 84 ? 19.532 4.893 -37.389 1.00 91.19 84 GLN A C 1
ATOM 631 O O . GLN A 1 84 ? 19.032 5.317 -36.350 1.00 91.19 84 GLN A O 1
ATOM 636 N N . ALA A 1 85 ? 19.444 3.608 -37.744 1.00 90.31 85 ALA A N 1
ATOM 637 C CA . ALA A 1 85 ? 18.799 2.600 -36.909 1.00 90.31 85 ALA A CA 1
ATOM 638 C C . ALA A 1 85 ? 19.538 2.436 -35.570 1.00 90.31 85 ALA A C 1
ATOM 640 O O . ALA A 1 85 ? 18.904 2.410 -34.519 1.00 90.31 85 ALA A O 1
ATOM 641 N N . MET A 1 86 ? 20.875 2.412 -35.583 1.00 91.81 86 MET A N 1
ATOM 642 C CA . MET A 1 86 ? 21.693 2.386 -34.367 1.00 91.81 86 MET A CA 1
ATOM 643 C C . MET A 1 86 ? 21.407 3.590 -33.457 1.00 91.81 86 MET A C 1
ATOM 645 O O . MET A 1 86 ? 21.186 3.403 -32.262 1.00 91.81 86 MET A O 1
ATOM 649 N N . GLN A 1 87 ? 21.356 4.807 -34.009 1.00 93.75 87 GLN A N 1
ATOM 650 C CA . GLN A 1 87 ? 21.002 6.013 -33.250 1.00 93.75 87 GLN A CA 1
ATOM 651 C C . GLN A 1 87 ? 19.580 5.939 -32.678 1.00 93.75 87 GLN A C 1
ATOM 653 O O . GLN A 1 87 ? 19.359 6.306 -31.523 1.00 93.75 87 GLN A O 1
ATOM 658 N N . ALA A 1 88 ? 18.621 5.416 -33.445 1.00 94.44 88 ALA A N 1
ATOM 659 C CA . ALA A 1 88 ? 17.254 5.225 -32.973 1.00 94.44 88 ALA A CA 1
ATOM 660 C C . ALA A 1 88 ? 17.191 4.233 -31.796 1.00 94.44 88 ALA A C 1
ATOM 662 O O . ALA A 1 88 ? 16.571 4.540 -30.777 1.00 94.44 88 ALA A O 1
ATOM 663 N N . TYR A 1 89 ? 17.887 3.090 -31.870 1.00 95.75 89 TYR A N 1
ATOM 664 C CA . TYR A 1 89 ? 17.962 2.152 -30.741 1.00 95.75 89 TYR A CA 1
ATOM 665 C C . TYR A 1 89 ? 18.647 2.765 -29.517 1.00 95.75 89 TYR A C 1
ATOM 667 O O . TYR A 1 89 ? 18.194 2.539 -28.395 1.00 95.75 89 TYR A O 1
ATOM 675 N N . GLN A 1 90 ? 19.704 3.564 -29.700 1.00 95.25 90 GLN A N 1
ATOM 676 C CA . GLN A 1 90 ? 20.357 4.279 -28.596 1.00 95.25 90 GLN A CA 1
ATOM 677 C C . GLN A 1 90 ? 19.397 5.256 -27.909 1.00 95.25 90 GLN A C 1
ATOM 679 O O . GLN A 1 90 ? 19.343 5.295 -26.679 1.00 95.25 90 GLN A O 1
ATOM 684 N N . ALA A 1 91 ? 18.589 5.988 -28.680 1.00 96.50 91 ALA A N 1
ATOM 685 C CA . ALA A 1 91 ? 17.582 6.892 -28.133 1.00 96.50 91 ALA A CA 1
ATOM 686 C C . ALA A 1 91 ? 16.511 6.143 -27.321 1.00 96.50 91 ALA A C 1
ATOM 688 O O . ALA A 1 91 ? 16.174 6.566 -26.215 1.00 96.50 91 ALA A O 1
ATOM 689 N N . VAL A 1 92 ? 16.008 5.006 -27.819 1.00 97.00 92 VAL A N 1
ATOM 690 C CA . VAL A 1 92 ? 15.051 4.179 -27.058 1.00 97.00 92 VAL A CA 1
ATOM 691 C C . VAL A 1 92 ? 15.718 3.573 -25.821 1.00 97.00 92 VAL A C 1
ATOM 693 O O . VAL A 1 92 ? 15.113 3.546 -24.756 1.00 97.00 92 VAL A O 1
ATOM 696 N N . THR A 1 93 ? 16.984 3.165 -25.909 1.00 97.06 93 THR A N 1
ATOM 697 C CA . THR A 1 93 ? 17.743 2.638 -24.762 1.00 97.06 93 THR A CA 1
ATOM 698 C C . THR A 1 93 ? 17.870 3.675 -23.645 1.00 97.06 93 THR A C 1
ATOM 700 O O . THR A 1 93 ? 17.637 3.356 -22.480 1.00 97.06 93 THR A O 1
ATOM 703 N N . ALA A 1 94 ? 18.165 4.933 -23.987 1.00 96.19 94 ALA A N 1
ATOM 704 C CA . ALA A 1 94 ? 18.184 6.028 -23.018 1.00 96.19 94 ALA A CA 1
ATOM 705 C C . ALA A 1 94 ? 16.802 6.255 -22.376 1.00 96.19 94 ALA A C 1
ATOM 707 O O . ALA A 1 94 ? 16.711 6.482 -21.172 1.00 96.19 94 ALA A O 1
ATOM 708 N N . GLN A 1 95 ? 15.718 6.122 -23.150 1.00 97.06 95 GLN A N 1
ATOM 709 C CA . GLN A 1 95 ? 14.350 6.199 -22.618 1.00 97.06 95 GLN A CA 1
ATOM 710 C C . GLN A 1 95 ? 14.019 5.034 -21.680 1.00 97.06 95 GLN A C 1
ATOM 712 O O . GLN A 1 95 ? 13.338 5.244 -20.681 1.00 97.06 95 GLN A O 1
ATOM 717 N N . VAL A 1 96 ? 14.519 3.822 -21.950 1.00 97.25 96 VAL A N 1
ATOM 718 C CA . VAL A 1 96 ? 14.380 2.690 -21.021 1.00 97.25 96 VAL A CA 1
ATOM 719 C C . VAL A 1 96 ? 15.094 2.994 -19.704 1.00 97.25 96 VAL A C 1
ATOM 721 O O . VAL A 1 96 ? 14.501 2.818 -18.642 1.00 97.25 96 VAL A O 1
ATOM 724 N N . ALA A 1 97 ? 16.323 3.511 -19.744 1.00 94.81 97 ALA A N 1
ATOM 725 C CA . ALA A 1 97 ? 17.036 3.898 -18.526 1.00 94.81 97 ALA A CA 1
ATOM 726 C C . ALA A 1 97 ? 16.266 4.967 -17.727 1.00 94.81 97 ALA A C 1
ATOM 728 O O . ALA A 1 97 ? 16.083 4.816 -16.519 1.00 94.81 97 ALA A O 1
ATOM 729 N N . GLN A 1 98 ? 15.733 5.989 -18.407 1.00 95.38 98 GLN A N 1
ATOM 730 C CA . GLN A 1 98 ? 14.906 7.013 -17.766 1.00 95.38 98 GLN A CA 1
ATOM 731 C C . GLN A 1 98 ? 13.621 6.424 -17.166 1.00 95.38 98 GLN A C 1
ATOM 733 O O . GLN A 1 98 ? 13.266 6.761 -16.043 1.00 95.38 98 GLN A O 1
ATOM 738 N N . SER A 1 99 ? 12.972 5.475 -17.850 1.00 96.44 99 SER A N 1
ATOM 739 C CA . SER A 1 99 ? 11.761 4.814 -17.342 1.00 96.44 99 SER A CA 1
ATOM 740 C C . SER A 1 99 ? 11.988 4.072 -16.023 1.00 96.44 99 SER A C 1
ATOM 742 O O . SER A 1 99 ? 11.101 4.038 -15.172 1.00 96.44 99 SER A O 1
ATOM 744 N N . VAL A 1 100 ? 13.184 3.506 -1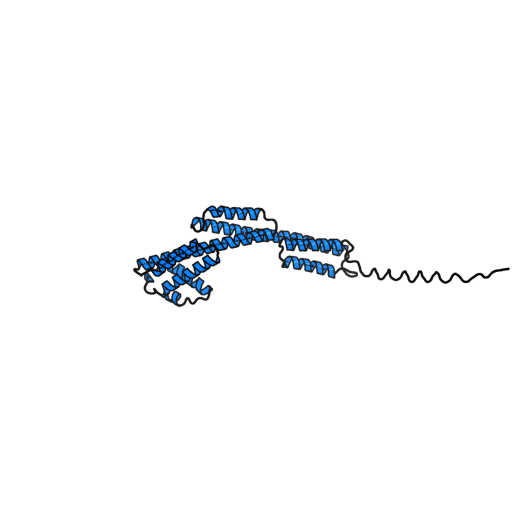5.823 1.00 97.25 100 VAL A N 1
ATOM 745 C CA . VAL A 1 100 ? 13.562 2.874 -14.554 1.00 97.25 100 VAL A CA 1
ATOM 746 C C . VAL A 1 100 ? 13.709 3.930 -13.462 1.00 97.25 100 VAL A C 1
ATOM 748 O O . VAL A 1 100 ? 13.193 3.723 -12.366 1.00 97.25 100 VAL A O 1
ATOM 751 N N . ILE A 1 101 ? 14.360 5.062 -13.751 1.00 97.19 101 ILE A N 1
ATOM 752 C CA . ILE A 1 101 ? 14.530 6.174 -12.800 1.00 97.19 101 ILE A CA 1
ATOM 753 C C . ILE A 1 101 ? 13.166 6.730 -12.381 1.00 97.19 101 ILE A C 1
ATOM 755 O O . ILE A 1 101 ? 12.877 6.798 -11.187 1.00 97.19 101 ILE A O 1
ATOM 759 N N . ASP A 1 102 ? 12.308 7.050 -13.350 1.00 97.19 102 ASP A N 1
ATOM 760 C CA . ASP A 1 102 ? 10.983 7.625 -13.106 1.00 97.19 102 ASP A CA 1
ATOM 761 C C . ASP A 1 102 ? 10.090 6.655 -12.322 1.00 97.19 102 ASP A C 1
ATOM 763 O O . ASP A 1 102 ? 9.438 7.043 -11.351 1.00 97.19 102 ASP A O 1
ATOM 767 N N . ALA A 1 103 ? 10.094 5.370 -12.698 1.00 97.56 103 ALA A N 1
ATOM 768 C CA . ALA A 1 103 ? 9.358 4.344 -11.967 1.00 97.56 103 ALA A CA 1
ATOM 769 C C . ALA A 1 103 ? 9.876 4.197 -10.532 1.00 97.56 103 ALA A C 1
ATOM 771 O O . ALA A 1 103 ? 9.068 4.049 -9.621 1.00 97.56 103 ALA A O 1
ATOM 772 N N . THR A 1 104 ? 11.196 4.263 -10.327 1.00 98.19 104 THR A N 1
ATOM 773 C CA . THR A 1 104 ? 11.810 4.158 -8.994 1.00 98.19 104 THR A CA 1
ATOM 774 C C . THR A 1 104 ? 11.372 5.322 -8.118 1.00 98.19 104 THR A C 1
ATOM 776 O O . THR A 1 104 ? 10.866 5.087 -7.022 1.00 98.19 104 THR A O 1
ATOM 779 N N . ALA A 1 105 ? 11.495 6.555 -8.622 1.00 97.88 105 ALA A N 1
ATOM 780 C CA . ALA A 1 105 ? 11.070 7.762 -7.919 1.00 97.88 105 ALA A CA 1
ATOM 781 C C . ALA A 1 105 ? 9.580 7.695 -7.556 1.00 97.88 105 ALA A C 1
ATOM 783 O O . ALA A 1 105 ? 9.229 7.811 -6.387 1.00 97.88 105 ALA A O 1
ATOM 784 N N . SER A 1 106 ? 8.717 7.371 -8.523 1.00 97.56 106 SER A N 1
ATOM 785 C CA . SER A 1 106 ? 7.274 7.260 -8.290 1.00 97.56 106 SER A CA 1
ATOM 786 C C . SER A 1 106 ? 6.920 6.215 -7.225 1.00 97.56 106 SER A C 1
ATOM 788 O O . SER A 1 106 ? 6.097 6.486 -6.353 1.00 97.56 106 SER A O 1
ATOM 790 N N . THR A 1 107 ? 7.538 5.029 -7.260 1.00 98.12 107 THR A N 1
ATOM 791 C CA . THR A 1 107 ? 7.284 3.998 -6.239 1.00 98.12 107 THR A CA 1
ATOM 792 C C . THR A 1 107 ? 7.874 4.354 -4.876 1.00 98.12 107 THR A C 1
ATOM 794 O O . THR A 1 107 ? 7.284 4.005 -3.859 1.00 98.12 107 THR A O 1
ATOM 797 N N . SER A 1 108 ? 9.006 5.064 -4.844 1.00 98.44 108 SER A N 1
ATOM 798 C CA . SER A 1 108 ? 9.614 5.573 -3.613 1.00 98.44 108 SER A CA 1
ATOM 799 C C . SER A 1 108 ? 8.719 6.619 -2.951 1.00 98.44 108 SER A C 1
ATOM 801 O O . SER A 1 108 ? 8.490 6.552 -1.746 1.00 98.44 108 SER A O 1
ATOM 803 N N . ASP A 1 109 ? 8.173 7.558 -3.726 1.00 98.19 109 ASP A N 1
ATOM 804 C CA . ASP A 1 109 ? 7.291 8.612 -3.218 1.00 98.19 109 ASP A CA 1
ATOM 805 C C . ASP A 1 109 ? 5.987 8.040 -2.644 1.00 98.19 109 ASP A C 1
ATOM 807 O O . ASP A 1 109 ? 5.550 8.457 -1.566 1.00 98.19 109 ASP A O 1
ATOM 811 N N . ALA A 1 110 ? 5.393 7.053 -3.327 1.00 96.50 110 ALA A N 1
ATOM 812 C CA . ALA A 1 110 ? 4.214 6.338 -2.838 1.00 96.50 110 ALA A CA 1
ATOM 813 C C . ALA A 1 110 ? 4.505 5.639 -1.499 1.00 96.50 110 ALA A C 1
ATOM 815 O O . ALA A 1 110 ? 3.867 5.948 -0.492 1.00 96.50 110 ALA A O 1
ATOM 816 N N . ALA A 1 111 ? 5.557 4.816 -1.459 1.00 98.00 111 ALA A N 1
ATOM 817 C CA . ALA A 1 111 ? 5.958 4.096 -0.254 1.00 98.00 111 ALA A CA 1
ATOM 818 C C . ALA A 1 111 ? 6.304 5.039 0.913 1.00 98.00 111 ALA A C 1
ATOM 820 O O . ALA A 1 111 ? 5.954 4.761 2.058 1.00 98.00 111 ALA A O 1
ATOM 821 N N . ASN A 1 112 ? 6.953 6.178 0.650 1.00 98.06 112 ASN A N 1
ATOM 822 C CA . ASN A 1 112 ? 7.259 7.177 1.677 1.00 98.06 112 ASN A CA 1
ATOM 823 C C . ASN A 1 112 ? 5.991 7.840 2.240 1.00 98.06 112 ASN A C 1
ATOM 825 O O . ASN A 1 112 ? 5.876 8.055 3.449 1.00 98.06 112 ASN A O 1
ATOM 829 N N . THR A 1 113 ? 5.028 8.145 1.367 1.00 98.00 113 THR A N 1
ATOM 830 C CA . THR A 1 113 ? 3.734 8.720 1.756 1.00 98.00 113 THR A CA 1
ATOM 831 C C . THR A 1 113 ? 2.973 7.770 2.675 1.00 98.00 113 THR A C 1
ATOM 833 O O . THR A 1 113 ? 2.534 8.168 3.759 1.00 98.00 113 THR A O 1
ATOM 836 N N . ASP A 1 114 ? 2.868 6.499 2.288 1.00 97.44 114 ASP A N 1
ATOM 837 C CA . ASP A 1 114 ? 2.172 5.500 3.092 1.00 97.44 114 ASP A CA 1
ATOM 838 C C . ASP A 1 114 ? 2.937 5.159 4.380 1.00 97.44 114 ASP A C 1
ATOM 840 O O . ASP A 1 114 ? 2.311 4.949 5.422 1.00 97.44 114 ASP A O 1
ATOM 844 N N . LEU A 1 115 ? 4.276 5.205 4.380 1.00 97.81 115 LEU A N 1
ATOM 845 C CA . LEU A 1 115 ? 5.089 5.011 5.588 1.00 97.81 115 LEU A CA 1
ATOM 846 C C . LEU A 1 115 ? 4.845 6.109 6.628 1.00 97.81 115 LEU A C 1
ATOM 848 O O . LEU A 1 115 ? 4.735 5.839 7.830 1.00 97.81 115 LEU A O 1
ATOM 852 N N . HIS A 1 116 ? 4.730 7.357 6.174 1.00 96.44 116 HIS A N 1
ATOM 853 C CA . HIS A 1 116 ? 4.375 8.475 7.038 1.00 96.44 116 HIS A CA 1
ATOM 854 C C . HIS A 1 116 ? 2.952 8.311 7.594 1.00 96.44 116 HIS A C 1
ATOM 856 O O . HIS A 1 116 ? 2.724 8.497 8.793 1.00 96.44 116 HIS A O 1
ATOM 862 N N . ALA A 1 117 ? 2.002 7.883 6.756 1.00 95.06 117 ALA A N 1
ATOM 863 C CA . ALA A 1 117 ? 0.637 7.592 7.190 1.00 95.06 117 ALA A CA 1
ATOM 864 C C . ALA A 1 117 ? 0.585 6.466 8.240 1.00 95.06 117 ALA A C 1
ATOM 866 O O . ALA A 1 117 ? -0.099 6.614 9.255 1.00 95.06 117 ALA A O 1
ATOM 867 N N . LEU A 1 118 ? 1.344 5.381 8.046 1.00 96.31 118 LEU A N 1
ATOM 868 C CA . LEU A 1 118 ? 1.484 4.293 9.018 1.00 96.31 118 LEU A CA 1
ATOM 869 C C . LEU A 1 118 ? 2.076 4.788 10.342 1.00 96.31 118 LEU A C 1
ATOM 871 O O . LEU A 1 118 ? 1.598 4.415 11.410 1.00 96.31 118 LEU A O 1
ATOM 875 N N . THR A 1 119 ? 3.090 5.653 10.290 1.00 96.12 119 THR A N 1
ATOM 876 C CA . THR A 1 119 ? 3.715 6.228 11.492 1.00 96.12 119 THR A CA 1
ATOM 877 C C . THR A 1 119 ? 2.707 7.044 12.309 1.00 96.12 119 THR A C 1
ATOM 879 O O . THR A 1 119 ? 2.630 6.902 13.527 1.00 96.12 119 THR A O 1
ATOM 882 N N . ILE A 1 120 ? 1.873 7.854 11.654 1.00 94.56 120 ILE A N 1
ATOM 883 C CA . ILE A 1 120 ? 0.817 8.619 12.333 1.00 94.56 120 ILE A CA 1
ATOM 884 C C . ILE A 1 120 ? -0.285 7.698 12.876 1.00 94.56 120 ILE A C 1
ATOM 886 O O . ILE A 1 120 ? -0.804 7.922 13.972 1.00 94.56 120 ILE A O 1
ATOM 890 N N . ALA A 1 121 ? -0.696 6.683 12.110 1.00 92.94 121 ALA A N 1
ATOM 891 C CA . ALA A 1 121 ? -1.699 5.714 12.551 1.00 92.94 121 ALA A CA 1
ATOM 892 C C . ALA A 1 121 ? -1.222 4.943 13.789 1.00 92.94 121 ALA A C 1
ATOM 894 O O . ALA A 1 121 ? -1.951 4.865 14.777 1.00 92.94 121 ALA A O 1
ATOM 895 N N . SER A 1 122 ? 0.025 4.467 13.784 1.00 96.00 122 SER A N 1
ATOM 896 C CA . SER A 1 122 ? 0.598 3.729 14.909 1.00 96.00 122 SER A CA 1
ATOM 897 C C . SER A 1 122 ? 0.742 4.592 16.160 1.00 96.00 122 SER A C 1
ATOM 899 O O . SER A 1 122 ? 0.329 4.162 17.231 1.00 96.00 122 SER A O 1
ATOM 901 N N . GLN A 1 123 ? 1.223 5.834 16.047 1.00 94.44 123 GLN A N 1
ATOM 902 C CA . GLN A 1 123 ? 1.317 6.754 17.190 1.00 94.44 123 GLN A CA 1
ATOM 903 C C . GLN A 1 123 ? -0.045 7.000 17.850 1.00 94.44 123 GLN A C 1
ATOM 905 O O . GLN A 1 123 ? -0.160 6.944 19.076 1.00 94.44 123 GLN A O 1
ATOM 910 N N . ARG A 1 124 ? -1.092 7.228 17.045 1.00 94.69 124 ARG A N 1
ATOM 911 C CA . ARG A 1 124 ? -2.463 7.397 17.550 1.00 94.69 124 ARG A CA 1
ATOM 912 C C . ARG A 1 124 ? -2.974 6.128 18.227 1.00 94.69 124 ARG A C 1
ATOM 914 O O . ARG A 1 124 ? -3.525 6.209 19.321 1.00 94.69 124 ARG A O 1
ATOM 921 N N . ALA A 1 125 ? -2.758 4.969 17.610 1.00 94.31 125 ALA A N 1
ATOM 922 C CA . ALA A 1 125 ? -3.194 3.690 18.156 1.00 94.31 125 ALA A CA 1
ATOM 923 C C . ALA A 1 125 ? -2.459 3.325 19.460 1.00 94.31 125 ALA A C 1
ATOM 925 O O . ALA A 1 125 ? -3.091 2.831 20.392 1.00 94.31 125 ALA A O 1
ATOM 926 N N . VAL A 1 126 ? -1.160 3.626 19.575 1.00 95.75 126 VAL A N 1
ATOM 927 C CA . VAL A 1 126 ? -0.398 3.470 20.827 1.00 95.75 126 VAL A CA 1
ATOM 928 C C . VAL A 1 126 ? -0.954 4.389 21.913 1.00 95.75 126 VAL A C 1
ATOM 930 O O . VAL A 1 126 ? -1.212 3.931 23.024 1.00 95.75 126 VAL A O 1
ATOM 933 N N . ALA A 1 127 ? -1.179 5.671 21.605 1.00 93.31 127 ALA A N 1
ATOM 934 C CA . ALA A 1 127 ? -1.718 6.633 22.570 1.00 93.31 127 ALA A CA 1
ATOM 935 C C . ALA A 1 127 ? -3.120 6.244 23.073 1.00 93.31 127 ALA A C 1
ATOM 937 O O . ALA A 1 127 ? -3.455 6.495 24.227 1.00 93.31 127 ALA A O 1
ATOM 938 N N . ALA A 1 128 ? -3.917 5.598 22.220 1.00 92.50 128 ALA A N 1
ATOM 939 C CA . ALA A 1 128 ? -5.229 5.060 22.564 1.00 92.50 128 ALA A CA 1
ATOM 940 C C . ALA A 1 128 ? -5.182 3.672 23.242 1.00 92.50 128 ALA A C 1
ATOM 942 O O . ALA A 1 128 ? -6.230 3.140 23.598 1.00 92.50 128 ALA A O 1
ATOM 943 N N . GLY A 1 129 ? -4.002 3.064 23.410 1.00 93.25 129 GLY A N 1
ATOM 944 C CA . GLY A 1 129 ? -3.848 1.729 24.003 1.00 93.25 129 GLY A CA 1
ATOM 945 C C . GLY A 1 129 ? -4.355 0.575 23.126 1.00 93.25 129 GLY A C 1
ATOM 946 O O . GLY A 1 129 ? -4.599 -0.515 23.635 1.00 93.25 129 GLY A O 1
ATOM 947 N N . ILE A 1 130 ? -4.527 0.806 21.822 1.00 93.94 130 ILE A N 1
ATOM 948 C CA . ILE A 1 130 ? -5.031 -0.173 20.841 1.00 93.94 130 ILE A CA 1
ATOM 949 C C . ILE A 1 130 ? -3.934 -1.172 20.462 1.00 93.94 130 ILE A C 1
ATOM 951 O O . ILE A 1 130 ? -4.203 -2.364 20.323 1.00 93.94 130 ILE A O 1
ATOM 955 N N . ILE A 1 131 ? -2.703 -0.681 20.305 1.00 93.75 131 ILE A N 1
ATOM 956 C CA . ILE A 1 131 ? -1.511 -1.480 20.001 1.00 93.75 131 ILE A CA 1
ATOM 957 C C . ILE A 1 131 ? -0.419 -1.215 21.049 1.00 93.75 131 ILE A C 1
ATOM 959 O O . ILE A 1 131 ? -0.386 -0.130 21.640 1.00 93.75 131 ILE A O 1
ATOM 963 N N . PRO A 1 132 ? 0.491 -2.174 21.299 1.00 91.88 132 PRO A N 1
ATOM 964 C CA . PRO A 1 132 ? 1.568 -1.987 22.265 1.00 91.88 132 PRO A CA 1
ATOM 965 C C . PRO A 1 132 ? 2.596 -0.956 21.782 1.00 91.88 132 PRO A C 1
ATOM 967 O O . PRO A 1 132 ? 2.869 -0.836 20.590 1.00 91.88 132 PRO A O 1
ATOM 970 N N . ALA A 1 133 ? 3.254 -0.269 22.721 1.00 90.56 133 ALA A N 1
ATOM 971 C CA . ALA A 1 133 ? 4.308 0.702 22.407 1.00 90.56 133 ALA A CA 1
ATOM 972 C C . ALA A 1 133 ? 5.508 0.086 21.655 1.00 90.56 133 ALA A C 1
ATOM 974 O O . ALA A 1 133 ? 6.179 0.778 20.892 1.00 90.56 133 ALA A O 1
ATOM 975 N N . THR A 1 134 ? 5.741 -1.223 21.807 1.00 89.19 134 THR A N 1
ATOM 976 C CA . THR A 1 134 ? 6.771 -1.983 21.072 1.00 89.19 134 THR A CA 1
ATOM 977 C C . THR A 1 134 ? 6.521 -2.037 19.565 1.00 89.19 134 THR A C 1
ATOM 979 O O . THR A 1 134 ? 7.408 -2.397 18.800 1.00 89.19 134 THR A O 1
ATOM 982 N N . PHE A 1 135 ? 5.334 -1.641 19.101 1.00 90.62 135 PHE A N 1
ATOM 983 C CA . PHE A 1 135 ? 5.043 -1.512 17.679 1.00 90.62 135 PHE A CA 1
ATOM 984 C C . PHE A 1 135 ? 5.952 -0.491 16.967 1.00 90.62 135 PHE A C 1
ATOM 986 O O . PHE A 1 135 ? 6.167 -0.584 15.759 1.00 90.62 135 PHE A O 1
ATOM 993 N N . ALA A 1 136 ? 6.551 0.452 17.703 1.00 88.38 136 ALA A N 1
ATOM 994 C CA . ALA A 1 136 ? 7.550 1.367 17.153 1.00 88.38 136 ALA A CA 1
ATOM 995 C C . ALA A 1 136 ? 8.728 0.629 16.480 1.00 88.38 136 ALA A C 1
ATOM 997 O O . ALA A 1 136 ? 9.210 1.076 15.438 1.00 88.38 136 ALA A O 1
ATOM 998 N N . ASP A 1 137 ? 9.129 -0.538 16.996 1.00 90.31 137 ASP A N 1
ATOM 999 C CA . ASP A 1 137 ? 10.213 -1.349 16.423 1.00 90.31 137 ASP A CA 1
ATOM 1000 C C . ASP A 1 137 ? 9.832 -1.929 15.048 1.00 90.31 137 ASP A C 1
ATOM 1002 O O . ASP A 1 137 ? 10.666 -2.031 14.138 1.00 90.31 137 ASP A O 1
ATOM 1006 N N . HIS A 1 138 ? 8.549 -2.253 14.853 1.00 89.69 138 HIS A N 1
ATOM 1007 C CA . HIS A 1 138 ? 8.022 -2.688 13.558 1.00 89.69 138 HIS A CA 1
ATOM 1008 C C . HIS A 1 138 ? 8.077 -1.556 12.528 1.00 89.69 138 HIS A C 1
ATOM 1010 O O . HIS A 1 138 ? 8.548 -1.766 11.406 1.00 89.69 138 HIS A O 1
ATOM 1016 N N . VAL A 1 139 ? 7.676 -0.341 12.914 1.00 94.75 139 VAL A N 1
ATOM 1017 C CA . VAL A 1 139 ? 7.770 0.842 12.041 1.00 94.75 139 VAL A CA 1
ATOM 1018 C C . VAL A 1 139 ? 9.231 1.137 11.685 1.00 94.75 139 VAL A C 1
ATOM 1020 O O . VAL A 1 139 ? 9.542 1.350 10.512 1.00 94.75 139 VAL A O 1
ATOM 1023 N N . GLN A 1 140 ? 10.151 1.062 12.652 1.00 94.88 140 GLN A N 1
ATOM 1024 C CA . GLN A 1 140 ? 11.589 1.252 12.421 1.00 94.88 140 GLN A CA 1
ATOM 1025 C C . GLN A 1 140 ? 12.167 0.214 11.443 1.00 94.88 140 GLN A C 1
ATOM 1027 O O . GLN A 1 140 ? 13.012 0.533 10.598 1.00 94.88 140 GLN A O 1
ATOM 1032 N N . THR A 1 141 ? 11.697 -1.033 11.520 1.00 95.06 141 THR A N 1
ATOM 1033 C CA . THR A 1 141 ? 12.087 -2.094 10.582 1.00 95.06 141 THR A CA 1
ATOM 1034 C C . THR A 1 141 ? 11.640 -1.760 9.157 1.00 95.06 141 THR A C 1
ATOM 1036 O O . THR A 1 141 ? 12.431 -1.889 8.220 1.00 95.06 141 THR A O 1
ATOM 1039 N N . MET A 1 142 ? 10.410 -1.265 8.976 1.00 96.12 142 MET A N 1
ATOM 1040 C CA . MET A 1 142 ? 9.918 -0.834 7.662 1.00 96.12 142 MET A CA 1
ATOM 1041 C C . MET A 1 142 ? 10.675 0.387 7.128 1.00 96.12 142 MET A C 1
ATOM 1043 O O . MET A 1 142 ? 11.035 0.403 5.954 1.00 96.12 142 MET A O 1
ATOM 1047 N N . GLN A 1 143 ? 11.001 1.362 7.982 1.00 97.00 143 GLN A N 1
ATOM 1048 C CA . GLN A 1 143 ? 11.846 2.506 7.614 1.00 97.00 143 GLN A CA 1
ATOM 1049 C C . GLN A 1 143 ? 13.240 2.065 7.149 1.00 97.00 143 GLN A C 1
ATOM 1051 O O . GLN A 1 143 ? 13.759 2.571 6.155 1.00 97.00 143 GLN A O 1
ATOM 1056 N N . SER A 1 144 ? 13.831 1.077 7.821 1.00 97.12 144 SER A N 1
ATOM 1057 C CA . SER A 1 144 ? 15.140 0.526 7.448 1.00 97.12 144 SER A CA 1
ATOM 1058 C C . SER A 1 144 ? 15.080 -0.239 6.117 1.00 97.12 144 SER A C 1
ATOM 1060 O O . SER A 1 144 ? 15.973 -0.108 5.275 1.00 97.12 144 SER A O 1
ATOM 1062 N N . ALA A 1 145 ? 14.003 -0.995 5.882 1.00 96.62 145 ALA A N 1
ATOM 1063 C CA . ALA A 1 145 ? 13.759 -1.649 4.598 1.00 96.62 145 ALA A CA 1
ATOM 1064 C C . ALA A 1 145 ? 13.579 -0.613 3.475 1.00 96.62 145 ALA A C 1
ATOM 1066 O O . ALA A 1 145 ? 14.223 -0.720 2.435 1.00 96.62 145 ALA A O 1
ATOM 1067 N N . PHE A 1 146 ? 12.791 0.439 3.713 1.00 98.25 146 PHE A N 1
ATOM 1068 C CA . PHE A 1 146 ? 12.608 1.549 2.777 1.00 98.25 146 PHE A CA 1
ATOM 1069 C C . PHE A 1 146 ? 13.939 2.237 2.437 1.00 98.25 146 PHE A C 1
ATOM 1071 O O . PHE A 1 146 ? 14.252 2.443 1.267 1.00 98.25 146 PHE A O 1
ATOM 1078 N N . ALA A 1 147 ? 14.776 2.518 3.439 1.00 97.69 147 ALA A N 1
ATOM 1079 C CA . ALA A 1 147 ? 16.078 3.155 3.241 1.00 97.69 147 ALA A CA 1
ATOM 1080 C C . ALA A 1 147 ? 17.082 2.287 2.454 1.00 97.69 147 ALA A C 1
ATOM 1082 O O . ALA A 1 147 ? 18.027 2.816 1.858 1.00 97.69 147 ALA A O 1
ATOM 1083 N N . SER A 1 148 ? 16.902 0.963 2.436 1.00 97.38 148 SER A N 1
ATOM 1084 C CA . SER A 1 148 ? 17.755 0.031 1.685 1.00 97.38 148 SER A CA 1
ATOM 1085 C C . SER A 1 148 ? 17.224 -0.317 0.289 1.00 97.38 148 SER A C 1
ATOM 1087 O O . SER A 1 148 ? 18.006 -0.785 -0.537 1.00 97.38 148 SER A O 1
ATOM 1089 N N . ALA A 1 149 ? 15.955 -0.023 -0.010 1.00 97.94 149 ALA A N 1
ATOM 1090 C CA . ALA A 1 149 ? 15.344 -0.230 -1.322 1.00 97.94 149 ALA A CA 1
ATOM 1091 C C . ALA A 1 149 ? 16.016 0.608 -2.418 1.00 97.94 149 ALA A C 1
ATOM 1093 O O . ALA A 1 149 ? 16.449 1.740 -2.180 1.00 97.94 149 ALA A O 1
ATOM 1094 N N . ARG A 1 150 ? 16.141 0.048 -3.626 1.00 96.69 150 ARG A N 1
ATOM 1095 C CA . ARG A 1 150 ? 16.798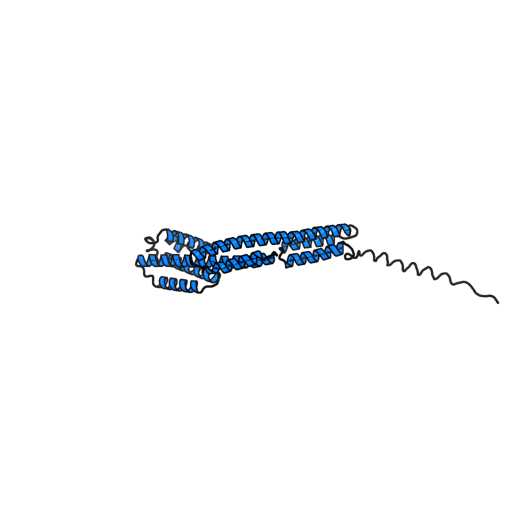 0.728 -4.758 1.00 96.69 150 ARG A CA 1
ATOM 1096 C C . ARG A 1 150 ? 16.018 0.632 -6.058 1.00 96.69 150 ARG A C 1
ATOM 1098 O O . ARG A 1 150 ? 16.232 1.462 -6.936 1.00 96.69 150 ARG A O 1
ATOM 1105 N N . LEU A 1 151 ? 15.155 -0.369 -6.197 1.00 97.75 151 LEU A N 1
ATOM 1106 C CA . LEU A 1 151 ? 14.420 -0.651 -7.423 1.00 97.75 151 LEU A CA 1
ATOM 1107 C C . LEU A 1 151 ? 12.910 -0.468 -7.231 1.00 97.75 151 LEU A C 1
ATOM 1109 O O . LEU A 1 151 ? 12.415 -0.589 -6.107 1.00 97.75 151 LEU A O 1
ATOM 1113 N N . PRO A 1 152 ? 12.145 -0.253 -8.319 1.00 98.25 152 PRO A N 1
ATOM 1114 C CA . PRO A 1 152 ? 10.698 -0.081 -8.230 1.00 98.25 152 PRO A CA 1
ATOM 1115 C C . PRO A 1 152 ? 9.982 -1.231 -7.510 1.00 98.25 152 PRO A C 1
ATOM 1117 O O . PRO A 1 152 ? 9.083 -1.006 -6.700 1.00 98.25 152 PRO A O 1
ATOM 1120 N N . ASN A 1 153 ? 10.389 -2.476 -7.774 1.00 97.81 153 ASN A N 1
ATOM 1121 C CA . ASN A 1 153 ? 9.823 -3.647 -7.104 1.00 97.81 153 ASN A CA 1
ATOM 1122 C C . ASN A 1 153 ? 10.141 -3.702 -5.603 1.00 97.81 153 ASN A C 1
ATOM 1124 O O . ASN A 1 153 ? 9.286 -4.153 -4.842 1.00 97.81 153 ASN A O 1
ATOM 1128 N N . ASP A 1 154 ? 11.311 -3.222 -5.172 1.00 97.94 154 ASP A N 1
ATOM 1129 C CA . ASP A 1 154 ? 11.659 -3.164 -3.747 1.00 97.94 154 ASP A CA 1
ATOM 1130 C C . ASP A 1 154 ? 10.683 -2.236 -3.020 1.00 97.94 154 ASP A C 1
ATOM 1132 O O . ASP A 1 154 ? 10.055 -2.628 -2.035 1.00 97.94 154 ASP A O 1
ATOM 1136 N N . TYR A 1 155 ? 10.498 -1.026 -3.560 1.00 98.50 155 TYR A N 1
ATOM 1137 C CA . TYR A 1 155 ? 9.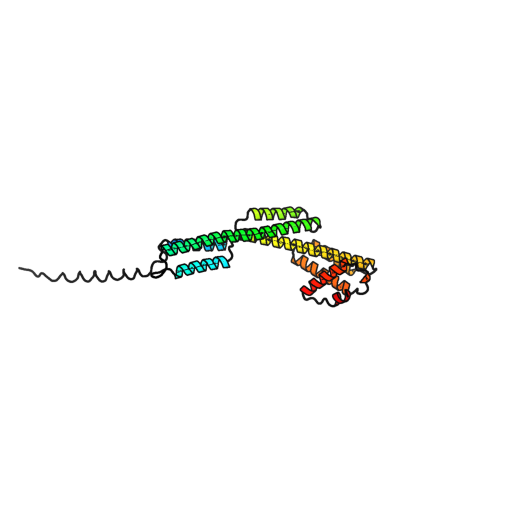583 -0.038 -2.999 1.00 98.50 155 TYR A CA 1
ATOM 1138 C C . TYR A 1 155 ? 8.141 -0.538 -2.987 1.00 98.50 155 TYR A C 1
ATOM 1140 O O . TYR A 1 155 ? 7.494 -0.444 -1.950 1.00 98.50 155 TYR A O 1
ATOM 1148 N N . ARG A 1 156 ? 7.646 -1.152 -4.072 1.00 97.75 156 ARG A N 1
ATOM 1149 C CA . ARG A 1 156 ? 6.286 -1.728 -4.097 1.00 97.75 156 ARG A CA 1
ATOM 1150 C C . ARG A 1 156 ? 6.085 -2.848 -3.081 1.00 97.75 156 ARG A C 1
ATOM 1152 O O . ARG A 1 156 ? 5.017 -2.949 -2.487 1.00 97.75 156 ARG A O 1
ATOM 1159 N N . ALA A 1 157 ? 7.082 -3.710 -2.891 1.00 97.06 157 ALA A N 1
ATOM 1160 C CA . ALA A 1 157 ? 6.984 -4.797 -1.922 1.00 97.06 157 ALA A CA 1
ATOM 1161 C C . ALA A 1 157 ? 6.935 -4.272 -0.478 1.00 97.06 157 ALA A C 1
ATOM 1163 O O . ALA A 1 157 ? 6.268 -4.862 0.372 1.00 97.06 157 ALA A O 1
ATOM 1164 N N . ILE A 1 158 ? 7.643 -3.176 -0.198 1.00 97.69 158 ILE A N 1
ATOM 1165 C CA . ILE A 1 158 ? 7.618 -2.497 1.102 1.00 97.69 158 ILE A CA 1
ATOM 1166 C C . ILE A 1 158 ? 6.295 -1.750 1.287 1.00 97.69 158 ILE A C 1
ATOM 1168 O O . ILE A 1 158 ? 5.653 -1.918 2.319 1.00 97.69 158 ILE A O 1
ATOM 1172 N N . ASP A 1 159 ? 5.854 -1.013 0.270 1.00 98.06 159 ASP A N 1
ATOM 1173 C CA . ASP A 1 159 ? 4.583 -0.290 0.246 1.00 98.06 159 ASP A CA 1
ATOM 1174 C C . ASP A 1 159 ? 3.389 -1.202 0.547 1.00 98.06 159 ASP A C 1
ATOM 1176 O O . ASP A 1 159 ? 2.610 -0.941 1.458 1.00 98.06 159 ASP A O 1
ATOM 1180 N N . ALA A 1 160 ? 3.310 -2.360 -0.116 1.00 97.12 160 ALA A N 1
ATOM 1181 C CA . ALA A 1 160 ? 2.249 -3.334 0.132 1.00 97.12 160 ALA A CA 1
ATOM 1182 C C . ALA A 1 160 ? 2.189 -3.792 1.603 1.00 97.12 160 ALA A C 1
ATOM 1184 O O . ALA A 1 160 ? 1.102 -3.990 2.146 1.00 97.12 160 ALA A O 1
ATOM 1185 N N . LYS A 1 161 ? 3.345 -3.936 2.268 1.00 96.69 161 LYS A N 1
ATOM 1186 C CA . LYS A 1 161 ? 3.408 -4.277 3.698 1.00 96.69 161 LYS A CA 1
ATOM 1187 C C . LYS A 1 161 ? 2.967 -3.108 4.572 1.00 96.69 161 LYS A C 1
ATOM 1189 O O . LYS A 1 161 ? 2.201 -3.319 5.504 1.00 96.69 161 LYS A O 1
ATOM 1194 N N . ILE A 1 162 ? 3.422 -1.896 4.257 1.00 97.38 162 ILE A N 1
ATOM 1195 C CA . ILE A 1 162 ? 3.036 -0.670 4.964 1.00 97.38 162 ILE A CA 1
ATOM 1196 C C . ILE A 1 162 ? 1.517 -0.480 4.907 1.00 97.38 162 ILE A C 1
ATOM 1198 O O . ILE A 1 162 ? 0.884 -0.244 5.935 1.00 97.38 162 ILE A O 1
ATOM 1202 N N . VAL A 1 163 ? 0.925 -0.614 3.718 1.00 96.88 163 VAL A N 1
ATOM 1203 C CA . VAL A 1 163 ? -0.518 -0.460 3.504 1.00 96.88 163 VAL A CA 1
ATOM 1204 C C . VAL A 1 163 ? -1.304 -1.528 4.261 1.00 96.88 163 VAL A C 1
ATOM 1206 O O . VAL A 1 163 ? -2.275 -1.183 4.934 1.00 96.88 163 VAL A O 1
ATOM 1209 N N . ALA A 1 164 ? -0.886 -2.796 4.194 1.00 95.25 164 ALA A N 1
ATOM 1210 C CA . ALA A 1 164 ? -1.548 -3.881 4.919 1.00 95.25 164 ALA A CA 1
ATOM 1211 C C . ALA A 1 164 ? -1.522 -3.652 6.438 1.00 95.25 164 ALA A C 1
ATOM 1213 O O . ALA A 1 164 ? -2.541 -3.802 7.112 1.00 95.25 164 ALA A O 1
ATOM 1214 N N . GLU A 1 165 ? -0.377 -3.225 6.968 1.00 95.31 165 GLU A N 1
ATOM 1215 C CA . GLU A 1 165 ? -0.210 -2.930 8.388 1.00 95.31 165 GLU A CA 1
ATOM 1216 C C . GLU A 1 165 ? -1.062 -1.729 8.822 1.00 95.31 165 GLU A C 1
ATOM 1218 O O . GLU A 1 165 ? -1.748 -1.777 9.843 1.00 95.31 165 GLU A O 1
ATOM 1223 N N . ARG A 1 166 ? -1.093 -0.663 8.012 1.00 95.62 166 ARG A N 1
ATOM 1224 C CA . ARG A 1 166 ? -1.953 0.499 8.271 1.00 95.62 166 ARG A CA 1
ATOM 1225 C C . ARG A 1 166 ? -3.423 0.090 8.311 1.00 95.62 166 ARG A C 1
ATOM 1227 O O . ARG A 1 166 ? -4.126 0.455 9.245 1.00 95.62 166 ARG A O 1
ATOM 1234 N N . GLN A 1 167 ? -3.874 -0.691 7.329 1.00 94.75 167 GLN A N 1
ATOM 1235 C CA . GLN A 1 167 ? -5.253 -1.180 7.269 1.00 94.75 167 GLN A CA 1
ATOM 1236 C C . GLN A 1 167 ? -5.615 -2.035 8.486 1.00 94.75 167 GLN A C 1
ATOM 1238 O O . GLN A 1 167 ? -6.738 -1.942 8.981 1.00 94.75 167 GLN A O 1
ATOM 1243 N N . LEU A 1 168 ? -4.678 -2.841 8.990 1.00 95.19 168 LEU A N 1
ATOM 1244 C CA . LEU A 1 168 ? -4.878 -3.601 10.218 1.00 95.19 168 LEU A CA 1
ATOM 1245 C C . LEU A 1 168 ? -5.071 -2.669 11.423 1.00 95.19 168 LEU A C 1
ATOM 1247 O O . LEU A 1 168 ? -6.051 -2.828 12.147 1.00 95.19 168 LEU A O 1
ATOM 1251 N N . ILE A 1 169 ? -4.198 -1.672 11.607 1.00 95.25 169 ILE A N 1
ATOM 1252 C CA . ILE A 1 169 ? -4.320 -0.684 12.695 1.00 95.25 169 ILE A CA 1
ATOM 1253 C C . ILE A 1 169 ? -5.646 0.078 12.606 1.00 95.25 169 ILE A C 1
ATOM 1255 O O . ILE A 1 169 ? -6.321 0.271 13.621 1.00 95.25 169 ILE A O 1
ATOM 1259 N N . ASP A 1 170 ? -6.042 0.494 11.404 1.00 92.38 170 ASP A N 1
ATOM 1260 C CA . ASP A 1 170 ? -7.302 1.201 11.179 1.00 92.38 170 ASP A CA 1
ATOM 1261 C C . ASP A 1 170 ? -8.500 0.308 11.540 1.00 92.38 170 ASP A C 1
ATOM 1263 O O . ASP A 1 170 ? -9.413 0.751 12.240 1.00 92.38 170 ASP A O 1
ATOM 1267 N N . ALA A 1 171 ? -8.480 -0.971 11.148 1.00 94.00 171 ALA A N 1
ATOM 1268 C CA . ALA A 1 171 ? -9.532 -1.929 11.485 1.00 94.00 171 ALA A CA 1
ATOM 1269 C C . ALA A 1 171 ? -9.591 -2.238 12.991 1.00 94.00 171 ALA A C 1
ATOM 1271 O O . ALA A 1 171 ? -10.682 -2.281 13.564 1.00 94.00 171 ALA A O 1
ATOM 1272 N N . MET A 1 172 ? -8.439 -2.393 13.654 1.00 95.56 172 MET A N 1
ATOM 1273 C CA . MET A 1 172 ? -8.352 -2.525 15.114 1.00 95.56 172 MET A CA 1
ATOM 1274 C C . MET A 1 172 ? -8.959 -1.304 15.807 1.00 95.56 172 MET A C 1
ATOM 1276 O O . MET A 1 172 ? -9.817 -1.435 16.676 1.00 95.56 172 MET A O 1
ATOM 1280 N N . THR A 1 173 ? -8.576 -0.105 15.370 1.00 93.88 173 THR A N 1
ATOM 1281 C CA . THR A 1 173 ? -9.089 1.157 15.918 1.00 93.88 173 THR A CA 1
ATOM 1282 C C . THR A 1 173 ? -10.599 1.268 15.749 1.00 93.88 173 THR A C 1
ATOM 1284 O O . THR A 1 173 ? -11.320 1.592 16.693 1.00 93.88 173 THR A O 1
ATOM 1287 N N . ALA A 1 174 ? -11.099 0.939 14.561 1.00 90.44 174 ALA A N 1
ATOM 1288 C CA . ALA A 1 174 ? -12.519 0.954 14.257 1.00 90.44 174 ALA A CA 1
ATOM 1289 C C . ALA A 1 174 ? -13.316 -0.027 15.137 1.00 90.44 174 ALA A C 1
ATOM 1291 O O . ALA A 1 174 ? -14.391 0.327 15.626 1.00 90.44 174 ALA A O 1
ATOM 1292 N N . ALA A 1 175 ? -12.785 -1.229 15.379 1.00 93.75 175 ALA A N 1
ATOM 1293 C CA . ALA A 1 175 ? -13.410 -2.217 16.255 1.00 93.75 175 ALA A CA 1
ATOM 1294 C C . ALA A 1 175 ? -13.380 -1.781 17.731 1.00 93.75 175 ALA A C 1
ATOM 1296 O O . ALA A 1 175 ? -14.397 -1.876 18.417 1.00 93.75 175 ALA A O 1
ATOM 1297 N N . ALA A 1 176 ? -12.257 -1.241 18.217 1.00 95.06 176 ALA A N 1
ATOM 1298 C CA . ALA A 1 176 ? -12.127 -0.743 19.589 1.00 95.06 176 ALA A CA 1
ATOM 1299 C C . ALA A 1 176 ? -13.117 0.400 19.889 1.00 95.06 176 ALA A C 1
ATOM 1301 O O . ALA A 1 176 ? -13.776 0.410 20.936 1.00 95.06 176 ALA A O 1
ATOM 1302 N N . ASN A 1 177 ? -13.282 1.328 18.942 1.00 90.44 177 ASN A N 1
ATOM 1303 C CA . ASN A 1 177 ? -14.248 2.421 19.056 1.00 90.44 177 ASN A CA 1
ATOM 1304 C C . ASN A 1 177 ? -15.689 1.898 19.116 1.00 90.44 177 ASN A C 1
ATOM 1306 O O . ASN A 1 177 ? -16.472 2.343 19.954 1.00 90.44 177 ASN A O 1
ATOM 1310 N N . ARG A 1 178 ? -16.033 0.902 18.290 1.00 88.88 178 ARG A N 1
ATOM 1311 C CA . ARG A 1 178 ? -17.366 0.281 18.305 1.00 88.88 178 ARG A CA 1
ATOM 1312 C C . ARG A 1 178 ? -17.654 -0.470 19.596 1.00 88.88 178 ARG A C 1
ATOM 1314 O O . ARG A 1 178 ? -18.754 -0.329 20.118 1.00 88.88 178 ARG A O 1
ATOM 1321 N N . ILE A 1 179 ? -16.676 -1.194 20.147 1.00 94.50 179 ILE A N 1
ATOM 1322 C CA . ILE A 1 179 ? -16.798 -1.832 21.470 1.00 94.50 179 ILE A CA 1
ATOM 1323 C C . ILE A 1 179 ? -17.066 -0.772 22.542 1.00 94.50 179 ILE A C 1
ATOM 1325 O O . ILE A 1 179 ? -17.914 -0.971 23.409 1.00 94.50 179 ILE A O 1
ATOM 1329 N N . THR A 1 180 ? -16.365 0.362 22.482 1.00 91.88 180 THR A N 1
ATOM 1330 C CA . THR A 1 180 ? -16.530 1.464 23.441 1.00 91.88 180 THR A CA 1
ATOM 1331 C C . THR A 1 180 ? -17.910 2.114 23.332 1.00 91.88 180 THR A C 1
ATOM 1333 O O . THR A 1 180 ? -18.569 2.338 24.350 1.00 91.88 180 THR A O 1
ATOM 1336 N N . SER A 1 181 ? -18.386 2.370 22.112 1.00 85.62 181 SER A N 1
ATOM 1337 C CA . SER A 1 181 ? -19.726 2.923 21.891 1.00 85.62 181 SER A CA 1
ATOM 1338 C C . SER A 1 181 ? -20.830 1.932 22.291 1.00 85.62 181 SER A C 1
ATOM 1340 O O . SER A 1 181 ? -21.763 2.303 23.007 1.00 85.62 181 SER A O 1
ATOM 1342 N N . PHE A 1 182 ? -20.693 0.646 21.948 1.00 88.81 182 PHE A N 1
ATOM 1343 C CA . PHE A 1 182 ? -21.639 -0.387 22.377 1.00 88.81 182 PHE A CA 1
ATOM 1344 C C . PHE A 1 182 ? -21.680 -0.501 23.906 1.00 88.81 182 PHE A C 1
ATOM 1346 O O . PHE A 1 182 ? -22.754 -0.464 24.497 1.00 88.81 182 PHE A O 1
ATOM 1353 N N . ALA A 1 183 ? -20.521 -0.504 24.574 1.00 90.50 183 ALA A N 1
ATOM 1354 C CA . ALA A 1 183 ? -20.448 -0.483 26.036 1.00 90.50 183 ALA A CA 1
ATOM 1355 C C . ALA A 1 183 ? -21.149 0.739 26.649 1.00 90.50 183 ALA A C 1
ATOM 1357 O O . ALA A 1 183 ? -21.844 0.609 27.654 1.00 90.50 183 ALA A O 1
ATOM 1358 N N . THR A 1 184 ? -20.996 1.913 26.033 1.00 86.62 184 THR A N 1
ATOM 1359 C CA . THR A 1 184 ? -21.674 3.146 26.463 1.00 86.62 184 THR A CA 1
ATOM 1360 C C . THR A 1 184 ? -23.192 3.032 26.300 1.00 86.62 184 THR A C 1
ATOM 1362 O O . THR A 1 184 ? -23.937 3.443 27.187 1.00 86.62 184 THR A O 1
ATOM 1365 N N . THR A 1 185 ? -23.656 2.417 25.208 1.00 84.00 185 THR A N 1
ATOM 1366 C CA . THR A 1 185 ? -25.082 2.141 24.968 1.00 84.00 185 THR A CA 1
ATOM 1367 C C . THR A 1 185 ? -25.646 1.208 26.036 1.00 84.00 185 THR A C 1
ATOM 1369 O O . THR A 1 185 ? -26.636 1.542 26.682 1.00 84.00 185 THR A O 1
ATOM 1372 N N . VAL A 1 186 ? -24.983 0.072 26.275 1.00 86.81 186 VAL A N 1
ATOM 1373 C CA . VAL A 1 186 ? -25.372 -0.909 27.301 1.00 86.81 186 VAL A CA 1
ATOM 1374 C C . VAL A 1 186 ? -25.444 -0.266 28.686 1.00 86.81 186 VAL A C 1
ATOM 1376 O O . VAL A 1 186 ? -26.396 -0.497 29.431 1.00 86.81 186 VAL A O 1
ATOM 1379 N N . GLU A 1 187 ? -24.482 0.592 29.023 1.00 85.69 187 GLU A N 1
ATOM 1380 C CA . GLU A 1 187 ? -24.482 1.318 30.292 1.00 85.69 187 GLU A CA 1
ATOM 1381 C C . GLU A 1 187 ? -25.645 2.316 30.403 1.00 85.69 187 GLU A C 1
ATOM 1383 O O . GLU A 1 187 ? -26.302 2.386 31.442 1.00 85.69 187 GLU A O 1
ATOM 1388 N N . GLY A 1 188 ? -25.952 3.043 29.325 1.00 81.56 188 GLY A N 1
ATOM 1389 C CA . GLY A 1 188 ? -27.106 3.941 29.269 1.00 81.56 188 GLY A CA 1
ATOM 1390 C C . GLY A 1 188 ? -28.434 3.207 29.481 1.00 81.56 188 GLY A C 1
ATOM 1391 O O . GLY A 1 188 ? -29.257 3.636 30.291 1.00 81.56 188 GLY A O 1
ATOM 1392 N N . LEU A 1 189 ? -28.616 2.056 28.825 1.00 83.19 189 LEU A N 1
ATOM 1393 C CA . LEU A 1 189 ? -29.800 1.206 28.997 1.00 83.19 189 LEU A CA 1
ATOM 1394 C C . LEU A 1 189 ? -29.909 0.684 30.437 1.00 83.19 189 LEU A C 1
ATOM 1396 O O . LEU A 1 189 ? -30.982 0.737 31.043 1.00 83.19 189 LEU A O 1
ATOM 1400 N N . ARG A 1 190 ? -28.785 0.256 31.025 1.00 86.12 190 ARG A N 1
ATOM 1401 C CA . ARG A 1 190 ? -28.719 -0.176 32.427 1.00 86.12 190 ARG A CA 1
ATOM 1402 C C . ARG A 1 190 ? -29.147 0.936 33.383 1.00 86.12 190 ARG A C 1
ATOM 1404 O O . ARG A 1 190 ? -29.928 0.685 34.300 1.00 86.12 190 ARG A O 1
ATOM 1411 N N . HIS A 1 191 ? -28.674 2.162 33.166 1.00 82.81 191 HIS A N 1
ATOM 1412 C CA . HIS A 1 191 ? -29.068 3.325 33.963 1.00 82.81 191 HIS A CA 1
ATOM 1413 C C . HIS A 1 191 ? -30.548 3.691 33.816 1.00 82.81 191 HIS A C 1
ATOM 1415 O O . HIS A 1 191 ? -31.157 4.140 34.786 1.00 82.81 191 HIS A O 1
ATOM 1421 N N . ALA A 1 192 ? -31.143 3.448 32.649 1.00 79.44 192 ALA A N 1
ATOM 1422 C CA . ALA A 1 192 ? -32.577 3.604 32.417 1.00 79.44 192 ALA A CA 1
ATOM 1423 C C . ALA A 1 192 ? -33.430 2.464 33.024 1.00 79.44 192 ALA A C 1
ATOM 1425 O O . ALA A 1 192 ? -34.651 2.465 32.877 1.00 79.44 192 ALA A O 1
ATOM 1426 N N . GLY A 1 193 ? -32.814 1.503 33.726 1.00 81.75 193 GLY A N 1
ATOM 1427 C CA . GLY A 1 193 ? -33.508 0.399 34.396 1.00 81.75 193 GLY A CA 1
ATOM 1428 C C . GLY A 1 193 ? -33.900 -0.752 33.469 1.00 81.75 193 GLY A C 1
ATOM 1429 O O . GLY A 1 193 ? -34.722 -1.587 33.848 1.00 81.75 193 GLY A O 1
ATOM 1430 N N . LEU A 1 194 ? -33.330 -0.808 32.265 1.00 81.94 194 LEU A N 1
ATOM 1431 C CA . LEU A 1 194 ? -33.624 -1.848 31.285 1.00 81.94 194 LEU A CA 1
ATOM 1432 C C . LEU A 1 194 ? -32.755 -3.091 31.533 1.00 81.94 194 LEU A C 1
ATOM 1434 O O . LEU A 1 194 ? -31.590 -2.967 31.926 1.00 81.94 194 LEU A O 1
ATOM 1438 N N . PRO A 1 195 ? -33.291 -4.305 31.317 1.00 84.88 195 PRO A N 1
ATOM 1439 C CA . PRO A 1 195 ? -32.503 -5.524 31.428 1.00 84.88 195 PRO A CA 1
ATOM 1440 C C . PRO A 1 195 ? -31.494 -5.594 30.276 1.00 84.88 195 PRO A C 1
ATOM 1442 O O . PRO A 1 195 ? -31.894 -5.636 29.121 1.00 84.88 195 PRO A O 1
ATOM 1445 N N . VAL A 1 196 ? -30.199 -5.646 30.603 1.00 87.56 196 VAL A N 1
ATOM 1446 C CA . VAL A 1 196 ? -29.094 -5.654 29.619 1.00 87.56 196 VAL A CA 1
ATOM 1447 C C . VAL A 1 196 ? -28.259 -6.943 29.640 1.00 87.56 196 VAL A C 1
ATOM 1449 O O . VAL A 1 196 ? -27.043 -6.934 29.438 1.00 87.56 196 VAL A O 1
ATOM 1452 N N . THR A 1 197 ? -28.869 -8.064 30.032 1.00 90.94 197 THR A N 1
ATOM 1453 C CA . THR A 1 197 ? -28.128 -9.319 30.272 1.00 90.94 197 THR A CA 1
ATOM 1454 C C . THR A 1 197 ? -27.538 -9.906 28.994 1.00 90.94 197 THR A C 1
ATOM 1456 O O . THR A 1 197 ? -26.401 -10.377 29.024 1.00 90.94 197 THR A O 1
ATOM 1459 N N . LEU A 1 198 ? -28.281 -9.843 27.888 1.00 89.75 198 LEU A N 1
ATOM 1460 C CA . LEU A 1 198 ? -27.833 -10.330 26.588 1.00 89.75 198 LEU A CA 1
ATOM 1461 C C . LEU A 1 198 ? -26.706 -9.446 26.044 1.00 89.75 198 LEU A C 1
ATOM 1463 O O . LEU A 1 198 ? -25.628 -9.938 25.731 1.00 89.75 198 LEU A O 1
ATOM 1467 N N . GLU A 1 199 ? -26.909 -8.135 26.057 1.00 90.50 199 GLU A N 1
ATOM 1468 C CA . GLU A 1 199 ? -25.988 -7.139 25.519 1.00 90.50 199 GLU A CA 1
ATOM 1469 C C . GLU A 1 199 ? -24.678 -7.095 26.321 1.00 90.50 199 GLU A C 1
ATOM 1471 O O . GLU A 1 199 ? -23.593 -6.895 25.777 1.00 90.50 199 GLU A O 1
ATOM 1476 N N . SER A 1 200 ? -24.748 -7.339 27.634 1.00 92.50 200 SER A N 1
ATOM 1477 C CA . SER A 1 200 ? -23.551 -7.490 28.472 1.00 92.50 200 SER A CA 1
ATOM 1478 C C . SER A 1 200 ? -22.737 -8.732 28.089 1.00 92.50 200 SER A C 1
ATOM 1480 O O . SER A 1 200 ? -21.504 -8.693 28.132 1.00 92.50 200 SER A O 1
ATOM 1482 N N . ALA A 1 201 ? -23.403 -9.830 27.715 1.00 93.50 201 ALA A N 1
ATOM 1483 C CA . ALA A 1 201 ? -22.742 -11.045 27.244 1.00 93.50 201 ALA A CA 1
ATOM 1484 C C . ALA A 1 201 ? -22.134 -10.850 25.844 1.00 93.50 201 ALA A C 1
ATOM 1486 O O . ALA A 1 201 ? -20.980 -11.226 25.630 1.00 93.50 201 ALA A O 1
ATOM 1487 N N . GLU A 1 202 ? -22.854 -10.191 24.933 1.00 92.06 202 GLU A N 1
ATOM 1488 C CA . GLU A 1 202 ? -22.367 -9.806 23.600 1.00 92.06 202 GLU A CA 1
ATOM 1489 C C . GLU A 1 202 ? -21.138 -8.893 23.700 1.00 92.06 202 GLU A C 1
ATOM 1491 O O . GLU A 1 202 ? -20.109 -9.159 23.078 1.00 92.06 202 GLU A O 1
ATOM 1496 N N . LEU A 1 203 ? -21.165 -7.891 24.588 1.00 94.62 203 LEU A N 1
ATOM 1497 C CA . LEU A 1 203 ? -20.016 -7.020 24.841 1.00 94.62 203 LEU A CA 1
ATOM 1498 C C . LEU A 1 203 ? -18.795 -7.801 25.361 1.00 94.62 203 LEU A C 1
ATOM 1500 O O . LEU A 1 203 ? -17.659 -7.523 24.963 1.00 94.62 203 LEU A O 1
ATOM 1504 N N . ALA A 1 204 ? -19.000 -8.775 26.253 1.00 95.81 204 ALA A N 1
ATOM 1505 C CA . ALA A 1 204 ? -17.919 -9.628 26.746 1.00 95.81 204 ALA A CA 1
ATOM 1506 C C . ALA A 1 204 ? -17.331 -10.503 25.624 1.00 95.81 204 ALA A C 1
ATOM 1508 O O . ALA A 1 204 ? -16.106 -10.605 25.496 1.00 95.81 204 ALA A O 1
ATOM 1509 N N . GLN A 1 205 ? -18.186 -11.071 24.770 1.00 95.81 205 GLN A N 1
ATOM 1510 C CA . GLN A 1 205 ? -17.770 -11.839 23.598 1.00 95.81 205 GLN A CA 1
ATOM 1511 C C . GLN A 1 205 ? -17.014 -10.973 22.581 1.00 95.81 205 GLN A C 1
ATOM 1513 O O . GLN A 1 205 ? -15.982 -11.404 22.059 1.00 95.81 205 GLN A O 1
ATOM 1518 N N . ALA A 1 206 ? -17.472 -9.746 22.331 1.00 95.88 206 ALA A N 1
ATOM 1519 C CA . ALA A 1 206 ? -16.818 -8.799 21.437 1.00 95.88 206 ALA A CA 1
ATOM 1520 C C . ALA A 1 206 ? -15.409 -8.440 21.930 1.00 95.88 206 ALA A C 1
ATOM 1522 O O . ALA A 1 206 ? -14.454 -8.482 21.154 1.00 95.88 206 ALA A O 1
ATOM 1523 N N . ARG A 1 207 ? -15.248 -8.175 23.235 1.00 96.69 207 ARG A N 1
ATOM 1524 C CA . ARG A 1 207 ? -13.934 -7.929 23.860 1.00 96.69 207 ARG A CA 1
ATOM 1525 C C . ARG A 1 207 ? -13.001 -9.133 23.754 1.00 96.69 207 ARG A C 1
ATOM 1527 O O . ARG A 1 207 ? -11.825 -8.961 23.442 1.00 96.69 207 ARG A O 1
ATOM 1534 N N . SER A 1 208 ? -13.517 -10.343 23.974 1.00 96.06 208 SER A N 1
ATOM 1535 C CA . SER A 1 208 ? -12.733 -11.570 23.795 1.00 96.06 208 SER A CA 1
ATOM 1536 C C . SER A 1 208 ? -12.297 -11.746 22.341 1.00 96.06 208 SER A C 1
ATOM 1538 O O . SER A 1 208 ? -11.128 -12.013 22.084 1.00 96.06 208 SER A O 1
ATOM 1540 N N . SER A 1 209 ? -13.219 -11.556 21.393 1.00 94.56 209 SER A N 1
ATOM 1541 C CA . SER A 1 209 ? -12.946 -11.687 19.957 1.00 94.56 209 SER A CA 1
ATOM 1542 C C . SER A 1 209 ? -11.900 -10.672 19.507 1.00 94.56 209 SER A C 1
ATOM 1544 O O . SER A 1 209 ? -10.947 -11.034 18.824 1.00 94.56 209 SER A O 1
ATOM 1546 N N . TYR A 1 210 ? -12.025 -9.421 19.960 1.00 96.31 210 TYR A N 1
ATOM 1547 C CA . TYR A 1 210 ? -11.043 -8.367 19.723 1.00 96.31 210 TYR A CA 1
ATOM 1548 C C . TYR A 1 210 ? -9.639 -8.782 20.172 1.00 96.31 210 TYR A C 1
ATOM 1550 O O . TYR A 1 210 ? -8.701 -8.683 19.391 1.00 96.31 210 TYR A O 1
ATOM 1558 N N . ALA A 1 211 ? -9.502 -9.304 21.395 1.00 93.62 211 ALA A N 1
ATOM 1559 C CA . ALA A 1 211 ? -8.210 -9.711 21.944 1.00 93.62 211 ALA A CA 1
ATOM 1560 C C . ALA A 1 211 ? -7.564 -10.890 21.191 1.00 93.62 211 ALA A C 1
ATOM 1562 O O . ALA A 1 211 ? -6.344 -11.036 21.214 1.00 93.62 211 ALA A O 1
ATOM 1563 N N . THR A 1 212 ? -8.364 -11.737 20.537 1.00 93.94 212 THR A N 1
ATOM 1564 C CA . THR A 1 212 ? -7.877 -12.915 19.797 1.00 93.94 212 THR A CA 1
ATOM 1565 C C . THR A 1 212 ? -7.723 -12.692 18.293 1.00 93.94 212 THR A C 1
ATOM 1567 O O . THR A 1 212 ? -7.094 -13.506 17.616 1.00 93.94 212 THR A O 1
ATOM 1570 N N . ASN A 1 213 ? -8.303 -11.624 17.747 1.00 93.50 213 ASN A N 1
ATOM 1571 C CA . ASN A 1 213 ? -8.271 -11.343 16.318 1.00 93.50 213 ASN A CA 1
ATOM 1572 C C . ASN A 1 213 ? -6.883 -10.861 15.876 1.00 93.50 213 ASN A C 1
ATOM 1574 O O . ASN A 1 213 ? -6.236 -10.051 16.533 1.00 93.50 213 ASN A O 1
ATOM 1578 N N . THR A 1 214 ? -6.436 -11.321 14.711 1.00 91.00 214 THR A N 1
ATOM 1579 C CA . THR A 1 214 ? -5.111 -10.974 14.161 1.00 91.00 214 THR A CA 1
ATOM 1580 C C . THR A 1 214 ? -5.162 -10.482 12.717 1.00 91.00 214 THR A C 1
ATOM 1582 O O . THR A 1 214 ? -4.123 -10.215 12.123 1.00 91.00 214 THR A O 1
ATOM 1585 N N . THR A 1 215 ? -6.355 -10.367 12.126 1.00 92.44 215 THR A N 1
ATOM 1586 C CA . THR A 1 215 ? -6.530 -10.032 10.705 1.00 92.44 215 THR A CA 1
ATOM 1587 C C . THR A 1 215 ? -7.534 -8.905 10.515 1.00 92.44 215 THR A C 1
ATOM 1589 O O . THR A 1 215 ? -8.520 -8.812 11.252 1.00 92.44 215 THR A O 1
ATOM 1592 N N . THR A 1 216 ? -7.318 -8.088 9.483 1.00 92.25 216 THR A N 1
ATOM 1593 C CA . THR A 1 216 ? -8.201 -6.978 9.093 1.00 92.25 216 THR A CA 1
ATOM 1594 C C . THR A 1 216 ? -9.652 -7.440 8.933 1.00 92.25 216 THR A C 1
ATOM 1596 O O . THR A 1 216 ? -10.553 -6.840 9.513 1.00 92.25 216 THR A O 1
ATOM 1599 N N . ASP A 1 217 ? -9.884 -8.566 8.251 1.00 90.44 217 ASP A N 1
ATOM 1600 C CA . ASP A 1 217 ? -11.229 -9.113 8.020 1.00 90.44 217 ASP A CA 1
ATOM 1601 C C . ASP A 1 217 ? -11.935 -9.561 9.305 1.00 90.44 217 ASP A C 1
ATOM 1603 O O . ASP A 1 217 ? -13.163 -9.513 9.402 1.00 90.44 217 ASP A O 1
ATOM 1607 N N . ALA A 1 218 ? -11.190 -10.039 10.303 1.00 93.38 218 ALA A N 1
ATOM 1608 C CA . ALA A 1 218 ? -11.776 -10.413 11.586 1.00 93.38 218 ALA A CA 1
ATOM 1609 C C . ALA A 1 218 ? -12.233 -9.170 12.370 1.00 93.38 218 ALA A C 1
ATOM 1611 O O . ALA A 1 218 ? -13.342 -9.157 12.905 1.00 93.38 218 ALA A O 1
ATOM 1612 N N . TYR A 1 219 ? -11.433 -8.099 12.368 1.00 94.69 219 TYR A N 1
ATOM 1613 C CA . TYR A 1 219 ? -11.813 -6.816 12.971 1.00 94.69 219 TYR A CA 1
ATOM 1614 C C . TYR A 1 219 ? -12.957 -6.119 12.223 1.00 94.69 219 TYR A C 1
ATOM 1616 O O . TYR A 1 219 ? -13.848 -5.549 12.858 1.00 94.69 219 TYR A O 1
ATOM 1624 N N . ALA A 1 220 ? -12.984 -6.206 10.891 1.00 88.69 220 ALA A N 1
ATOM 1625 C CA . ALA A 1 220 ? -14.079 -5.686 10.075 1.00 88.69 220 ALA A CA 1
ATOM 1626 C C . ALA A 1 220 ? -15.400 -6.422 10.359 1.00 88.69 220 ALA A C 1
ATOM 1628 O O . ALA A 1 220 ? -16.432 -5.781 10.550 1.00 88.69 220 ALA A O 1
ATOM 1629 N N . ARG A 1 221 ? -15.372 -7.758 10.473 1.00 89.38 221 ARG A N 1
ATOM 1630 C CA . ARG A 1 221 ? -16.556 -8.550 10.852 1.00 89.38 221 ARG A CA 1
ATOM 1631 C C . ARG A 1 221 ? -17.047 -8.237 12.260 1.00 89.38 221 ARG A C 1
ATOM 1633 O O . ARG A 1 221 ? -18.245 -8.056 12.443 1.00 89.38 221 ARG A O 1
ATOM 1640 N N . LEU A 1 222 ? -16.136 -8.116 13.226 1.00 92.62 222 LEU A N 1
ATOM 1641 C CA . LEU A 1 222 ? -16.484 -7.699 14.586 1.00 92.62 222 LEU A CA 1
ATOM 1642 C C . LEU A 1 222 ? -17.141 -6.311 14.596 1.00 92.62 222 LEU A C 1
ATOM 1644 O O . LEU A 1 222 ? -18.129 -6.092 15.289 1.00 92.62 222 LEU A O 1
ATOM 1648 N N . SER A 1 223 ? -16.616 -5.387 13.790 1.00 89.25 223 SER A N 1
ATOM 1649 C CA . SER A 1 223 ? -17.186 -4.049 13.633 1.00 89.25 223 SER A CA 1
ATOM 1650 C C . SER A 1 223 ? -18.614 -4.090 13.078 1.00 89.25 223 SER A C 1
ATOM 1652 O O . SER A 1 223 ? -19.502 -3.463 13.647 1.00 89.25 223 SER A O 1
ATOM 1654 N N . ALA A 1 224 ? -18.848 -4.863 12.014 1.00 84.19 224 ALA A N 1
ATOM 1655 C CA . ALA A 1 224 ? -20.174 -5.016 11.417 1.00 84.19 224 ALA A CA 1
ATOM 1656 C C . ALA A 1 224 ? -21.178 -5.684 12.374 1.00 84.19 224 ALA A C 1
ATOM 1658 O O . ALA A 1 224 ? -22.324 -5.253 12.457 1.00 84.19 224 ALA A O 1
ATOM 1659 N N . GLN A 1 225 ? -20.742 -6.692 13.139 1.00 88.19 225 GLN A N 1
ATOM 1660 C CA . GLN A 1 225 ? -21.575 -7.330 14.161 1.00 88.19 225 GLN A CA 1
ATOM 1661 C C . GLN A 1 225 ? -22.037 -6.314 15.217 1.00 88.19 225 GLN A C 1
ATOM 1663 O O . GLN A 1 225 ? -23.230 -6.216 15.487 1.00 88.19 225 GLN A O 1
ATOM 1668 N N . LEU A 1 226 ? -21.114 -5.511 15.756 1.00 87.19 226 LEU A N 1
ATOM 1669 C CA . LEU A 1 226 ? -21.441 -4.483 16.751 1.00 87.19 226 LEU A CA 1
ATOM 1670 C C . LEU A 1 226 ? -22.346 -3.380 16.184 1.00 87.19 226 LEU A C 1
ATOM 1672 O O . LEU A 1 226 ? -23.169 -2.826 16.913 1.00 87.19 226 LEU A O 1
ATOM 1676 N N . ASP A 1 227 ? -22.204 -3.036 14.899 1.00 81.44 227 ASP A N 1
ATOM 1677 C CA . ASP A 1 227 ? -23.110 -2.103 14.215 1.00 81.44 227 ASP A CA 1
ATOM 1678 C C . ASP A 1 227 ? -24.534 -2.679 14.144 1.00 81.44 227 ASP A C 1
ATOM 1680 O O . ASP A 1 227 ? -25.489 -1.991 14.513 1.00 81.44 227 ASP A O 1
ATOM 1684 N N . ALA A 1 228 ? -24.677 -3.952 13.766 1.00 78.12 228 ALA A N 1
ATOM 1685 C CA . ALA A 1 228 ? -25.967 -4.634 13.710 1.00 78.12 228 ALA A CA 1
ATOM 1686 C C . ALA A 1 228 ? -26.628 -4.774 15.096 1.00 78.12 228 ALA A C 1
ATOM 1688 O O . ALA A 1 228 ? -27.818 -4.490 15.232 1.00 78.12 228 ALA A O 1
ATOM 1689 N N . GLU A 1 229 ? -25.867 -5.147 16.130 1.00 81.50 229 GLU A N 1
ATOM 1690 C CA . GLU A 1 229 ? -26.349 -5.239 17.520 1.00 81.50 229 GLU A CA 1
ATOM 1691 C C . GLU A 1 229 ? -26.832 -3.870 18.031 1.00 81.50 229 GLU A C 1
ATOM 1693 O O . GLU A 1 229 ? -27.925 -3.748 18.588 1.00 81.50 229 GLU A O 1
ATOM 1698 N N . THR A 1 230 ? -26.073 -2.805 17.749 1.00 77.62 230 THR A N 1
ATOM 1699 C CA . THR A 1 230 ? -26.447 -1.428 18.116 1.00 77.62 230 THR A CA 1
ATOM 1700 C C . THR A 1 230 ? -27.741 -0.987 17.417 1.00 77.62 230 THR A C 1
ATOM 1702 O O . THR A 1 230 ? -28.633 -0.424 18.056 1.00 77.62 230 THR A O 1
ATOM 1705 N N . LEU A 1 231 ? -27.889 -1.265 16.116 1.00 73.38 231 LEU A N 1
ATOM 1706 C CA . LEU A 1 231 ? -29.108 -0.941 15.362 1.00 73.38 231 LEU A CA 1
ATOM 1707 C C . LEU A 1 231 ? -30.319 -1.759 15.842 1.00 73.38 231 LEU A C 1
ATOM 1709 O O . LEU A 1 231 ? -31.422 -1.216 15.958 1.00 73.38 231 LEU A O 1
ATOM 1713 N N . GLY A 1 232 ? -30.119 -3.043 16.154 1.00 73.44 232 GLY A N 1
ATOM 1714 C CA . GLY A 1 232 ? -31.146 -3.922 16.715 1.00 73.44 232 GLY A CA 1
ATOM 1715 C C . GLY A 1 232 ? -31.673 -3.415 18.059 1.00 73.44 232 GLY A C 1
ATOM 1716 O O . GLY A 1 232 ? -32.889 -3.359 18.268 1.00 73.44 232 GLY A O 1
ATOM 1717 N N . LEU A 1 233 ? -30.776 -2.947 18.932 1.00 73.56 233 LEU A N 1
ATOM 1718 C CA . LEU A 1 233 ? -31.143 -2.336 20.209 1.00 73.56 233 LEU A CA 1
ATOM 1719 C C . LEU A 1 233 ? -32.029 -1.112 20.024 1.00 73.56 233 LEU A C 1
ATOM 1721 O O . LEU A 1 233 ? -33.116 -1.056 20.594 1.00 73.56 233 LEU A O 1
ATOM 1725 N N . VAL A 1 234 ? -31.621 -0.170 19.175 1.00 67.31 234 VAL A N 1
ATOM 1726 C CA . VAL A 1 234 ? -32.406 1.046 18.916 1.00 67.31 234 VAL A CA 1
ATOM 1727 C C . VAL A 1 234 ? -33.785 0.725 18.333 1.00 67.31 234 VAL A C 1
ATOM 1729 O O . VAL A 1 234 ? -34.780 1.318 18.748 1.00 67.31 234 VAL A O 1
ATOM 1732 N N . ALA A 1 235 ? -33.878 -0.247 17.420 1.00 67.94 235 ALA A N 1
ATOM 1733 C CA . ALA A 1 235 ? -35.158 -0.660 16.847 1.00 67.94 235 ALA A CA 1
ATOM 1734 C C . ALA A 1 235 ? -36.091 -1.297 17.896 1.00 67.94 235 ALA A C 1
ATOM 1736 O O . ALA A 1 235 ? -37.294 -1.027 17.901 1.00 67.94 235 ALA A O 1
ATOM 1737 N N . SER A 1 236 ? -35.540 -2.123 18.791 1.00 63.88 236 SER A N 1
ATOM 1738 C CA . SER A 1 236 ? -36.295 -2.817 19.843 1.00 63.88 236 SER A CA 1
ATOM 1739 C C . SER A 1 236 ? -36.691 -1.917 21.020 1.00 63.88 236 SER A C 1
ATOM 1741 O O . SER A 1 236 ? -37.699 -2.175 21.675 1.00 63.88 236 SER A O 1
ATOM 1743 N N . GLN A 1 237 ? -35.942 -0.836 21.264 1.00 61.47 237 GLN A N 1
ATOM 1744 C CA . GLN A 1 237 ? -36.056 -0.001 22.464 1.00 61.47 237 GLN A CA 1
ATOM 1745 C C . GLN A 1 237 ? -36.510 1.431 22.160 1.00 61.47 237 GLN A C 1
ATOM 1747 O O . GLN A 1 237 ? -36.062 2.395 22.781 1.00 61.47 237 GLN A O 1
ATOM 1752 N N . THR A 1 238 ? -37.473 1.582 21.247 1.00 58.03 238 THR A N 1
ATOM 1753 C CA . THR A 1 238 ? -38.057 2.879 20.850 1.00 58.03 238 THR A CA 1
ATOM 1754 C C . THR A 1 238 ? -38.654 3.693 22.012 1.00 58.03 238 THR A C 1
ATOM 1756 O O . THR A 1 238 ? -38.852 4.895 21.881 1.00 58.03 238 THR A O 1
ATOM 1759 N N . GLN A 1 239 ? -38.894 3.076 23.174 1.00 53.50 239 GLN A N 1
ATOM 1760 C CA . GLN A 1 239 ? -39.362 3.745 24.397 1.00 53.50 239 GLN A CA 1
ATOM 1761 C C . GLN A 1 239 ? -38.229 4.324 25.273 1.00 53.50 239 GLN A C 1
ATOM 1763 O O . GLN A 1 239 ? -38.500 5.157 26.134 1.00 53.50 239 GLN A O 1
ATOM 1768 N N . ALA A 1 240 ? -36.971 3.920 25.058 1.00 54.50 240 ALA A N 1
ATOM 1769 C CA . ALA A 1 240 ? -35.806 4.315 25.863 1.00 54.50 240 ALA A CA 1
ATOM 1770 C C . ALA A 1 240 ? -35.013 5.502 25.280 1.00 54.50 240 ALA A C 1
ATOM 1772 O O . ALA A 1 240 ? -34.096 6.025 25.912 1.00 54.50 240 ALA A O 1
ATOM 1773 N N . ILE A 1 241 ? -35.389 5.946 24.079 1.00 54.22 241 ILE A N 1
ATOM 1774 C CA . ILE A 1 241 ? -34.710 6.976 23.282 1.00 54.22 241 ILE A CA 1
ATOM 1775 C C . ILE A 1 241 ? -34.488 8.320 24.007 1.00 54.22 241 ILE A C 1
ATOM 1777 O O . ILE A 1 241 ? -33.420 8.896 23.801 1.00 54.22 241 ILE A O 1
ATOM 1781 N N . PRO A 1 242 ? -35.373 8.818 24.903 1.00 55.50 242 PRO A N 1
ATOM 1782 C CA . PRO A 1 242 ? -35.146 10.095 25.595 1.00 55.50 242 PRO A CA 1
ATOM 1783 C C . PRO A 1 242 ? -33.877 10.135 26.458 1.00 55.50 242 PRO A C 1
ATOM 1785 O O . PRO A 1 242 ? -33.431 11.214 26.841 1.00 55.50 242 PRO A O 1
ATOM 1788 N N . TYR A 1 243 ? -33.312 8.970 26.785 1.00 53.00 243 TYR A N 1
ATOM 1789 C CA . TYR A 1 243 ? -32.124 8.835 27.625 1.00 53.00 243 TYR A CA 1
ATOM 1790 C C . TYR A 1 243 ? -30.824 8.681 26.821 1.00 53.00 243 TYR A C 1
ATOM 1792 O O . TYR A 1 243 ? -29.742 8.647 27.407 1.00 53.00 243 TYR A O 1
ATOM 1800 N N . LEU A 1 244 ? -30.905 8.611 25.488 1.00 57.97 244 LEU A N 1
ATOM 1801 C CA . LEU A 1 244 ? -29.740 8.528 24.611 1.00 57.97 244 LEU A CA 1
ATOM 1802 C C . LEU A 1 244 ? -29.214 9.951 24.352 1.00 57.97 244 LEU A C 1
ATOM 1804 O O . LEU A 1 244 ? -29.881 10.776 23.732 1.00 57.97 244 LEU A O 1
ATOM 1808 N N . GLY A 1 245 ? -28.029 10.269 24.880 1.00 61.75 245 GLY A N 1
ATOM 1809 C CA . GLY A 1 245 ? -27.402 11.587 24.717 1.00 61.75 245 GLY A CA 1
ATOM 1810 C C . GLY A 1 245 ? -26.994 11.897 23.268 1.00 61.75 245 GLY A C 1
ATOM 1811 O O . GLY A 1 245 ? -26.866 10.998 22.438 1.00 61.75 245 GLY A O 1
ATOM 1812 N N . SER A 1 246 ? -26.719 13.173 22.968 1.00 61.53 246 SER A N 1
ATOM 1813 C CA . SER A 1 246 ? -26.392 13.658 21.612 1.00 61.53 246 SER A CA 1
ATOM 1814 C C . SER A 1 246 ? -25.216 12.935 20.943 1.00 61.53 246 SER A C 1
ATOM 1816 O O . SER A 1 246 ? -25.266 12.673 19.749 1.00 61.53 246 SER A O 1
ATOM 1818 N N . ALA A 1 247 ? -24.197 12.534 21.709 1.00 56.09 247 ALA A N 1
ATOM 1819 C CA . ALA A 1 247 ? -23.055 11.781 21.185 1.00 56.09 247 ALA A CA 1
ATOM 1820 C C . ALA A 1 247 ? -23.440 10.389 20.647 1.00 56.09 247 ALA A C 1
ATOM 1822 O O . ALA A 1 247 ? -22.818 9.897 19.709 1.00 56.09 247 ALA A O 1
ATOM 1823 N N . LEU A 1 248 ? -24.470 9.758 21.221 1.00 62.97 248 LEU A N 1
ATOM 1824 C CA . LEU A 1 248 ? -24.970 8.475 20.735 1.00 62.97 248 LEU A CA 1
ATOM 1825 C C . LEU A 1 248 ? -25.817 8.654 19.472 1.00 62.97 248 LEU A C 1
ATOM 1827 O O . LEU A 1 248 ? -25.757 7.826 18.572 1.00 62.97 248 LEU A O 1
ATOM 1831 N N . LEU A 1 249 ? -26.578 9.748 19.390 1.00 65.62 249 LEU A N 1
ATOM 1832 C CA . LEU A 1 249 ? -27.352 10.096 18.197 1.00 65.62 249 LEU A CA 1
ATOM 1833 C C . LEU A 1 249 ? -26.430 10.366 16.995 1.00 65.62 249 LEU A C 1
ATOM 1835 O O . LEU A 1 249 ? -26.697 9.855 15.908 1.00 65.62 249 LEU A O 1
ATOM 1839 N N . ASP A 1 250 ? -25.308 11.064 17.201 1.00 66.06 250 ASP A N 1
ATOM 1840 C CA . ASP A 1 250 ? -24.291 11.286 16.161 1.00 66.06 250 ASP A CA 1
ATOM 1841 C C . ASP A 1 250 ? -23.619 9.970 15.705 1.00 66.06 250 ASP A C 1
ATOM 1843 O O . ASP A 1 250 ? -23.425 9.737 14.504 1.00 66.06 250 ASP A O 1
ATOM 1847 N N . ASP A 1 251 ? -23.301 9.068 16.644 1.00 65.88 251 ASP A N 1
ATOM 1848 C CA . ASP A 1 251 ? -22.749 7.737 16.338 1.00 65.88 251 ASP A CA 1
ATOM 1849 C C . ASP A 1 251 ? -23.760 6.874 15.562 1.00 65.88 251 ASP A C 1
ATOM 1851 O O . ASP A 1 251 ? -23.424 6.260 14.547 1.00 65.88 251 ASP A O 1
ATOM 1855 N N . LEU A 1 252 ? -25.032 6.889 15.968 1.00 67.94 252 LEU A N 1
ATOM 1856 C CA . LEU A 1 252 ? -26.118 6.181 15.287 1.00 67.94 252 LEU A CA 1
ATOM 1857 C C . LEU A 1 252 ? -26.338 6.698 13.867 1.00 67.94 252 LEU A C 1
ATOM 1859 O O . LEU A 1 252 ? -26.502 5.905 12.938 1.00 67.94 252 LEU A O 1
ATOM 1863 N N . GLN A 1 253 ? -26.289 8.013 13.669 1.00 70.81 253 GLN A N 1
ATOM 1864 C CA . GLN A 1 253 ? -26.420 8.608 12.344 1.00 70.81 253 GLN A CA 1
ATOM 1865 C C . GLN A 1 253 ? -25.252 8.219 11.423 1.00 70.81 253 GLN A C 1
ATOM 1867 O O . GLN A 1 253 ? -25.455 7.915 10.240 1.00 70.81 253 GLN A O 1
ATOM 1872 N N . THR A 1 254 ? -24.039 8.129 11.973 1.00 73.19 254 THR A N 1
ATOM 1873 C CA . THR A 1 254 ? -22.852 7.639 11.255 1.00 73.19 254 THR A CA 1
ATOM 1874 C C . THR A 1 254 ? -22.999 6.165 10.856 1.00 73.19 254 THR A C 1
ATOM 1876 O O . THR A 1 254 ? -22.710 5.788 9.714 1.00 73.19 254 THR A O 1
ATOM 1879 N N . ARG A 1 255 ? -23.513 5.323 11.758 1.00 67.88 255 ARG A N 1
ATOM 1880 C CA . ARG A 1 255 ? -23.741 3.890 11.507 1.00 67.88 255 ARG A CA 1
ATOM 1881 C C . ARG A 1 255 ? -24.842 3.636 10.485 1.00 67.88 255 ARG A C 1
ATOM 1883 O O . ARG A 1 255 ? -24.650 2.816 9.594 1.00 67.88 255 ARG A O 1
ATOM 1890 N N . ILE A 1 256 ? -25.945 4.383 10.538 1.00 67.69 256 ILE A N 1
ATOM 1891 C CA . ILE A 1 256 ? -27.016 4.315 9.530 1.00 67.69 256 ILE A CA 1
ATOM 1892 C C . ILE A 1 256 ? -26.483 4.676 8.144 1.00 67.69 256 ILE A C 1
ATOM 1894 O O . ILE A 1 256 ? -26.769 3.971 7.179 1.00 67.69 256 ILE A O 1
ATOM 1898 N N . THR A 1 257 ? -25.672 5.732 8.043 1.00 72.25 257 THR A N 1
ATOM 1899 C CA . THR A 1 257 ? -25.049 6.135 6.771 1.00 72.25 257 THR A CA 1
ATOM 1900 C C . THR A 1 257 ? -24.133 5.032 6.231 1.00 72.25 257 THR A C 1
ATOM 1902 O O . THR A 1 257 ? -24.147 4.727 5.039 1.00 72.25 257 THR A O 1
ATOM 1905 N N . THR A 1 258 ? -23.373 4.389 7.119 1.00 67.62 258 THR A N 1
ATOM 1906 C CA . THR A 1 258 ? -22.487 3.271 6.766 1.00 67.62 258 THR A CA 1
ATOM 1907 C C . THR A 1 258 ? -23.285 2.056 6.278 1.00 67.62 258 THR A C 1
ATOM 1909 O O . THR A 1 258 ? -23.002 1.536 5.201 1.00 67.62 258 THR A O 1
ATOM 1912 N N . ALA A 1 259 ? -24.326 1.647 7.008 1.00 62.31 259 ALA A N 1
ATOM 1913 C CA . ALA A 1 259 ? -25.200 0.525 6.658 1.00 62.31 259 ALA A CA 1
ATOM 1914 C C . ALA A 1 259 ? -25.960 0.755 5.334 1.00 62.31 259 ALA A C 1
ATOM 1916 O O . ALA A 1 259 ? -26.063 -0.151 4.506 1.00 62.31 259 ALA A O 1
ATOM 1917 N N . GLN A 1 260 ? -26.404 1.990 5.064 1.00 69.56 260 GLN A N 1
ATOM 1918 C CA . GLN A 1 260 ? -26.971 2.375 3.763 1.00 69.56 260 GLN A CA 1
ATOM 1919 C C . GLN A 1 260 ? -25.969 2.214 2.619 1.00 69.56 260 GLN A C 1
ATOM 1921 O O . GLN A 1 260 ? -26.341 1.743 1.545 1.00 69.56 260 GLN A O 1
ATOM 1926 N N . GLY A 1 261 ? -24.700 2.564 2.849 1.00 66.75 261 GLY A N 1
ATOM 1927 C CA . GLY A 1 261 ? -23.622 2.362 1.880 1.00 66.75 261 GLY A CA 1
ATOM 1928 C C . GLY A 1 261 ? -23.405 0.891 1.506 1.00 66.75 261 GLY A C 1
ATOM 1929 O O . GLY A 1 261 ? -23.023 0.604 0.373 1.00 66.75 261 GLY A O 1
ATOM 1930 N N . PHE A 1 262 ? -23.711 -0.037 2.418 1.00 62.56 262 PHE A N 1
ATOM 1931 C CA . PHE A 1 262 ? -23.653 -1.486 2.188 1.00 62.56 262 PHE A CA 1
ATOM 1932 C C . PHE A 1 262 ? -24.975 -2.101 1.689 1.00 62.56 262 PHE A C 1
ATOM 1934 O O . PHE A 1 262 ? -25.031 -3.304 1.437 1.00 62.56 262 PHE A O 1
ATOM 1941 N N . GLY A 1 263 ? -26.024 -1.296 1.489 1.00 58.88 263 GLY A N 1
ATOM 1942 C CA . GLY A 1 263 ? -27.322 -1.761 0.989 1.00 58.88 263 GLY A CA 1
ATOM 1943 C C . GLY A 1 263 ? -28.222 -2.415 2.044 1.00 58.88 263 GLY A C 1
ATOM 1944 O O . GLY A 1 263 ? -29.171 -3.111 1.681 1.00 58.88 263 GLY A O 1
ATOM 1945 N N . GLU A 1 264 ? -27.956 -2.207 3.336 1.00 61.62 264 GLU A N 1
ATOM 1946 C CA . GLU A 1 264 ? -28.797 -2.726 4.419 1.00 61.62 264 GLU A CA 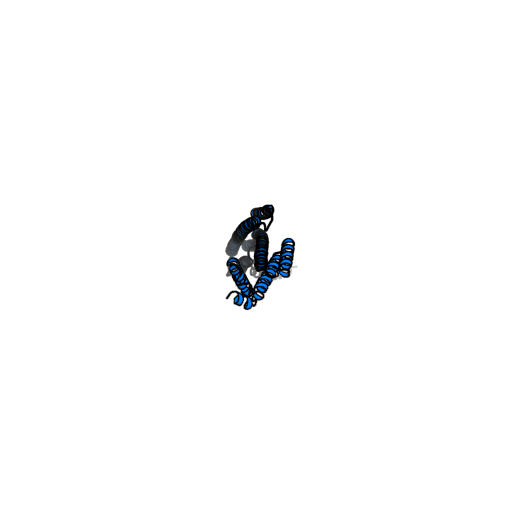1
ATOM 1947 C C . GLU A 1 264 ? -30.091 -1.910 4.601 1.00 61.62 264 GLU A C 1
ATOM 1949 O O . GLU A 1 264 ? -30.146 -0.698 4.368 1.00 61.62 264 GLU A O 1
ATOM 1954 N N . ASN A 1 265 ? -31.163 -2.573 5.051 1.00 67.31 265 ASN A N 1
ATOM 1955 C CA . ASN A 1 265 ? -32.438 -1.917 5.339 1.00 67.31 265 ASN A CA 1
ATOM 1956 C C . ASN A 1 265 ? -32.404 -1.229 6.714 1.00 67.31 265 ASN A C 1
ATOM 1958 O O . ASN A 1 265 ? -32.614 -1.859 7.748 1.00 67.31 265 ASN A O 1
ATOM 1962 N N . VAL A 1 266 ? -32.195 0.087 6.704 1.00 65.81 266 VAL A N 1
ATOM 1963 C CA . VAL A 1 266 ? -32.101 0.929 7.910 1.00 65.81 266 VAL A CA 1
ATOM 1964 C C . VAL A 1 266 ? -33.405 1.650 8.281 1.00 65.81 266 VAL A C 1
ATOM 1966 O O . VAL A 1 266 ? -33.401 2.499 9.174 1.00 65.81 266 VAL A O 1
ATOM 1969 N N . THR A 1 267 ? -34.529 1.369 7.609 1.00 69.56 267 THR A N 1
ATOM 1970 C CA . THR A 1 267 ? -35.764 2.170 7.743 1.00 69.56 267 THR A CA 1
ATOM 1971 C C . THR A 1 267 ? -36.282 2.216 9.183 1.00 69.56 267 THR A C 1
ATOM 1973 O O . THR A 1 267 ? -36.737 3.260 9.650 1.00 69.56 267 THR A O 1
ATOM 1976 N N . SER A 1 268 ? -36.165 1.110 9.919 1.00 58.09 268 SER A N 1
ATOM 1977 C CA . SER A 1 268 ? -36.561 1.029 11.329 1.00 58.09 268 SER A CA 1
ATOM 1978 C C . SER A 1 268 ? -35.684 1.899 12.237 1.00 58.09 268 SER A C 1
ATOM 1980 O O . SER A 1 268 ? -36.205 2.561 13.130 1.00 58.09 268 SER A O 1
ATOM 1982 N N . ALA A 1 269 ? -34.372 1.945 11.983 1.00 58.47 269 ALA A N 1
ATOM 1983 C CA . ALA A 1 269 ? -33.426 2.751 12.753 1.00 58.47 269 ALA A CA 1
ATOM 1984 C C . ALA A 1 269 ? -33.567 4.252 12.448 1.00 58.47 269 ALA A C 1
ATOM 1986 O O . ALA A 1 269 ? -33.541 5.070 13.362 1.00 58.47 269 ALA A O 1
ATOM 1987 N N . GLN A 1 270 ? -33.811 4.622 11.185 1.00 63.31 270 GLN A N 1
ATOM 1988 C CA . GLN A 1 270 ? -34.124 6.010 10.817 1.00 63.31 270 GLN A CA 1
ATOM 1989 C C . GLN A 1 270 ? -35.413 6.503 11.478 1.00 63.31 270 GLN A C 1
ATOM 1991 O O . GLN A 1 270 ? -35.459 7.632 11.951 1.00 63.31 270 GLN A O 1
ATOM 1996 N N . LYS A 1 271 ? -36.441 5.649 11.547 1.00 64.50 271 LYS A N 1
ATOM 1997 C CA . LYS A 1 271 ? -37.714 5.978 12.198 1.00 64.50 271 LYS A CA 1
ATOM 1998 C C . LYS A 1 271 ? -37.586 6.136 13.716 1.00 64.50 271 LYS A C 1
ATOM 2000 O O . LYS A 1 271 ? -38.392 6.831 14.317 1.00 64.50 271 LYS A O 1
ATOM 2005 N N . ALA A 1 272 ? -36.605 5.485 14.334 1.00 58.78 272 ALA A N 1
ATOM 2006 C CA . ALA A 1 272 ? -36.314 5.652 15.753 1.00 58.78 272 ALA A CA 1
ATOM 2007 C C . ALA A 1 272 ? -35.600 6.988 16.054 1.00 58.78 272 ALA A C 1
ATOM 2009 O O . ALA A 1 272 ? -35.722 7.500 17.159 1.00 58.78 272 ALA A O 1
ATOM 2010 N N . LEU A 1 273 ? -34.882 7.567 15.085 1.00 62.12 273 LEU A N 1
ATOM 2011 C CA . LEU A 1 273 ? -34.186 8.855 15.238 1.00 62.12 273 LEU A CA 1
ATOM 2012 C C . LEU A 1 273 ? -35.057 10.089 14.934 1.00 62.12 273 LEU A C 1
ATOM 2014 O O . LEU A 1 273 ? -34.638 11.202 15.252 1.00 62.12 273 LEU A O 1
ATOM 2018 N N . SER A 1 274 ? -36.213 9.911 14.285 1.00 58.78 274 SER A N 1
ATOM 2019 C CA . SER A 1 274 ? -37.152 10.975 13.883 1.00 58.78 274 SER A CA 1
ATOM 2020 C C . SER A 1 274 ? -38.289 11.164 14.877 1.00 58.78 274 SER A C 1
ATOM 2022 O O . SER A 1 274 ? -38.620 12.329 15.180 1.00 58.78 274 SER A O 1
#

pLDDT: mean 82.48, std 17.56, range [39.84, 98.5]

Foldseek 3Di:
DDDDDDDDDPPPPPVVVVVVPVVVVVVQPPVCCPALLVVLLVLLVVLLVVLVVLPQDPVQSVVLVVQSVVLVVQDDDNGDDRVRSNVSSVVSSVVSVVSFVVLQVVLLVLLVVLLVVLVVLVVVCCVVVLDPPCCVVVSVVLVVQSVPDDTNVSSVVSSVVSVQSSLQSVLSVLLVVLLVLLVVVLVLCVVVVHDSPPSVVLSVVLVVQSVPDDHSVSSVVSNVVSLVVLLVCLLVPLVSLVSQDPVNLVVLVVSLVVCVVVVHDSVSSVVSSD

Radius of gyration: 38.19 Å; chains: 1; bounding box: 95×52×125 Å

Secondary structure (DSSP, 8-state):
--------SSSSSSSSSSSSSSTTTTTSS--TTSSHHHHHHHHHHHHHHHHHHHT--HHHHHHHHHHHHHHHHTBSTTSB-HHHHHHHHHHHHHHHHHHHHHHHHHHHHHHHHHHHHHHHHHHHHHHTTSS-TTHHHHHHHHHHHHHH--SHHHHHHHHHHHHHHHHHHHHHHHHHHHHHHHHHHHHHHHHTT---HHHHHHHHHHHHHHHH--SHHHHHHHHHHHHHHHHHHHHHTTTTGGGS-HHHHHHHHHHHHHHHHTT---HHHHHHH-

Sequence (274 aa):
MQRHRGTRRAAWLHWLAVLALPLVLASCGANLSAGGAGMGRATLDVQLRYARSVGVPASMVDQLAARERHIDGQRGWFGLSDAQAMQAYQAVTAQVAQSVIDATASTSDAANTDLHALTIASQRAVAAGIIPATFADHVQTMQSAFASARLPNDYRAIDAKIVAERQLIDAMTAAANRITSFATTVEGLRHAGLPVTLESAELAQARSSYATNTTTDAYARLSAQLDAETLGLVASQTQAIPYLGSALLDDLQTRITTAQGFGENVTSAQKALS